Protein AF-A0A5C8HR94-F1 (afdb_monomer)

Structure (mmCIF, N/CA/C/O backbone):
data_AF-A0A5C8HR94-F1
#
_entry.id   AF-A0A5C8HR94-F1
#
loop_
_atom_site.group_PDB
_atom_site.id
_atom_site.type_symbol
_atom_site.label_atom_id
_atom_site.label_alt_id
_atom_site.label_comp_id
_atom_site.label_asym_id
_atom_site.label_entity_id
_atom_site.label_seq_id
_atom_site.pdbx_PDB_ins_code
_atom_site.Cartn_x
_atom_site.Cartn_y
_atom_site.Cartn_z
_atom_site.occupancy
_atom_site.B_iso_or_equiv
_atom_site.auth_seq_id
_atom_site.auth_comp_id
_atom_site.auth_asym_id
_atom_site.auth_atom_id
_atom_site.pdbx_PDB_model_num
ATOM 1 N N . MET A 1 1 ? 20.787 65.947 -13.201 1.00 46.75 1 MET A N 1
ATOM 2 C CA . MET A 1 1 ? 21.768 65.449 -14.187 1.00 46.75 1 MET A CA 1
ATOM 3 C C . MET A 1 1 ? 22.985 65.002 -13.403 1.00 46.75 1 MET A C 1
ATOM 5 O O . MET A 1 1 ? 23.808 65.838 -13.061 1.00 46.75 1 MET A O 1
ATOM 9 N N . SER A 1 2 ? 23.032 63.720 -13.050 1.00 48.53 2 SER A N 1
ATOM 10 C CA . SER A 1 2 ? 24.149 63.109 -12.326 1.00 48.53 2 SER A CA 1
ATOM 11 C C . SER A 1 2 ? 24.581 61.875 -13.110 1.00 48.53 2 SER A C 1
ATOM 13 O O . SER A 1 2 ? 23.728 61.106 -13.550 1.00 48.53 2 SER A O 1
ATOM 15 N N . GLN A 1 3 ? 25.885 61.790 -13.366 1.00 44.69 3 GLN A N 1
ATOM 16 C CA . GLN A 1 3 ? 26.556 60.755 -14.156 1.00 44.69 3 GLN A CA 1
ATOM 17 C C . GLN A 1 3 ? 26.485 59.386 -13.461 1.00 44.69 3 GLN A C 1
ATOM 19 O O . GLN A 1 3 ? 26.553 59.353 -12.231 1.00 44.69 3 GLN A O 1
ATOM 24 N N . PRO A 1 4 ? 26.381 58.277 -14.213 1.00 58.75 4 PRO A N 1
ATOM 25 C CA . PRO A 1 4 ? 26.572 56.945 -13.664 1.00 58.75 4 PRO A CA 1
ATOM 26 C C . PRO A 1 4 ? 28.060 56.578 -13.577 1.00 58.75 4 PRO A C 1
ATOM 28 O O . PRO A 1 4 ? 28.855 56.899 -14.459 1.00 58.75 4 PRO A O 1
ATOM 31 N N . ASP A 1 5 ? 28.371 55.911 -12.472 1.00 54.00 5 ASP A N 1
ATOM 32 C CA . ASP A 1 5 ? 29.654 55.344 -12.066 1.00 54.00 5 ASP A CA 1
ATOM 33 C C . ASP A 1 5 ? 29.906 54.022 -12.821 1.00 54.00 5 ASP A C 1
ATOM 35 O O . ASP A 1 5 ? 29.012 53.175 -12.919 1.00 54.00 5 ASP A O 1
ATOM 39 N N . GLU A 1 6 ? 31.102 53.861 -13.389 1.00 52.59 6 GLU A N 1
ATOM 40 C CA . GLU A 1 6 ? 31.557 52.658 -14.093 1.00 52.59 6 GLU A CA 1
ATOM 41 C C . GLU A 1 6 ? 32.398 51.802 -13.137 1.00 52.59 6 GLU A C 1
ATOM 43 O O . GLU A 1 6 ? 33.438 52.247 -12.652 1.00 52.59 6 GLU A O 1
ATOM 48 N N . GLY A 1 7 ? 32.007 50.545 -12.897 1.00 48.69 7 GLY A N 1
ATOM 49 C CA . GLY A 1 7 ? 32.750 49.682 -11.979 1.00 48.69 7 GLY A CA 1
ATOM 50 C C . GLY A 1 7 ? 32.576 48.178 -12.193 1.00 48.69 7 GLY A C 1
ATOM 51 O O . GLY A 1 7 ? 31.585 47.598 -11.777 1.00 48.69 7 GLY A O 1
ATOM 52 N N . GLN A 1 8 ? 33.637 47.572 -12.737 1.00 47.09 8 GLN A N 1
ATOM 53 C CA . GLN A 1 8 ? 34.149 46.216 -12.467 1.00 47.09 8 GLN A CA 1
ATOM 54 C C . GLN A 1 8 ? 33.389 44.974 -12.978 1.00 47.09 8 GLN A C 1
ATOM 56 O O . GLN A 1 8 ? 32.492 44.429 -12.345 1.00 47.09 8 GLN A O 1
ATOM 61 N N . TYR A 1 9 ? 33.927 44.420 -14.070 1.00 46.31 9 TYR A N 1
ATOM 62 C CA . TYR A 1 9 ? 33.776 43.020 -14.482 1.00 46.31 9 TYR A CA 1
ATOM 63 C C . TYR A 1 9 ? 34.670 42.085 -13.642 1.00 46.31 9 TYR A C 1
ATOM 65 O O . TYR A 1 9 ? 35.879 42.331 -13.563 1.00 46.31 9 TYR A O 1
ATOM 73 N N . PRO A 1 10 ? 34.151 40.971 -13.095 1.00 59.25 10 PRO A N 1
ATOM 74 C CA . PRO A 1 10 ? 34.978 39.924 -12.508 1.00 59.25 10 PRO A CA 1
ATOM 75 C C . PRO A 1 10 ? 35.311 38.788 -13.496 1.00 59.25 10 PRO A C 1
ATOM 77 O O . PRO A 1 10 ? 34.433 38.199 -14.116 1.00 59.25 10 PRO A O 1
ATOM 80 N N . GLY A 1 11 ? 36.603 38.443 -13.545 1.00 48.38 11 GLY A N 1
ATOM 81 C CA . GLY A 1 11 ? 37.079 37.063 -13.368 1.00 48.38 11 GLY A CA 1
ATOM 82 C C . GLY A 1 11 ? 37.049 36.101 -14.561 1.00 48.38 11 GLY A C 1
ATOM 83 O O . GLY A 1 11 ? 36.040 35.479 -14.863 1.00 48.38 11 GLY A O 1
ATOM 84 N N . THR A 1 12 ? 38.221 35.865 -15.153 1.00 61.66 12 THR A N 1
ATOM 85 C CA . THR A 1 12 ? 38.526 34.735 -16.050 1.00 61.66 12 THR A CA 1
ATOM 86 C C . THR A 1 12 ? 38.350 33.359 -15.378 1.00 61.66 12 THR A C 1
ATOM 88 O O . THR A 1 12 ? 38.731 33.221 -14.213 1.00 61.66 12 THR A O 1
ATOM 91 N N . PRO A 1 13 ? 37.894 32.317 -16.104 1.00 66.50 13 PRO A N 1
ATOM 92 C CA . PRO A 1 13 ? 37.767 30.962 -15.568 1.00 66.50 13 PRO A CA 1
ATOM 93 C C . PRO A 1 13 ? 39.129 30.256 -15.367 1.00 66.50 13 PRO A C 1
ATOM 95 O O . PRO A 1 13 ? 40.088 30.535 -16.095 1.00 66.50 13 PRO A O 1
ATOM 98 N N . PRO A 1 14 ? 39.230 29.324 -14.398 1.00 62.00 14 PRO A N 1
ATOM 99 C CA . PRO A 1 14 ? 40.447 28.561 -14.120 1.00 62.00 14 PRO A CA 1
ATOM 100 C C . PRO A 1 14 ? 40.762 27.501 -15.195 1.00 62.00 14 PRO A C 1
ATOM 102 O O . PRO A 1 14 ? 39.874 26.904 -15.800 1.00 62.00 14 PRO A O 1
ATOM 105 N N . ARG A 1 15 ? 42.065 27.268 -15.415 1.00 57.34 15 ARG A N 1
ATOM 106 C CA . ARG A 1 15 ? 42.635 26.247 -16.315 1.00 57.34 15 ARG A CA 1
ATOM 107 C C . ARG A 1 15 ? 42.423 24.813 -15.786 1.00 57.34 15 ARG A C 1
ATOM 109 O O . ARG A 1 15 ? 42.522 24.615 -14.576 1.00 57.34 15 ARG A O 1
ATOM 116 N N . PRO A 1 16 ? 42.252 23.809 -16.669 1.00 64.00 16 PRO A N 1
ATOM 117 C CA . PRO A 1 16 ? 42.226 22.398 -16.284 1.00 64.00 16 PRO A CA 1
ATOM 118 C C . PRO A 1 16 ? 43.622 21.871 -15.872 1.00 64.00 16 PRO A C 1
ATOM 120 O O . PRO A 1 16 ? 44.629 22.320 -16.433 1.00 64.00 16 PRO A O 1
ATOM 123 N N . PRO A 1 17 ? 43.707 20.924 -14.913 1.00 64.38 17 PRO A N 1
ATOM 124 C CA . PRO A 1 17 ? 44.953 20.255 -14.540 1.00 64.38 17 PRO A CA 1
ATOM 125 C C . PRO A 1 17 ? 45.453 19.322 -15.646 1.00 64.38 17 PRO A C 1
ATOM 127 O O . PRO A 1 17 ? 44.673 18.613 -16.275 1.00 64.38 17 PRO A O 1
ATOM 130 N N . GLY A 1 18 ? 46.766 19.364 -15.863 1.00 48.28 18 GLY A N 1
ATOM 131 C CA . GLY A 1 18 ? 47.459 18.712 -16.962 1.00 48.28 18 GLY A CA 1
ATOM 132 C C . GLY A 1 18 ? 47.696 17.211 -16.823 1.00 48.28 18 GLY A C 1
ATOM 133 O O . GLY A 1 18 ? 47.540 16.593 -15.769 1.00 48.28 18 GLY A O 1
ATOM 134 N N . ASP A 1 19 ? 48.123 16.688 -17.965 1.00 50.84 19 ASP A N 1
ATOM 135 C CA . ASP A 1 19 ? 48.364 15.297 -18.309 1.00 50.84 19 ASP A CA 1
ATOM 136 C C . ASP A 1 19 ? 49.472 14.657 -17.461 1.00 50.84 19 ASP A C 1
ATOM 138 O O . ASP A 1 19 ? 50.601 15.151 -17.383 1.00 50.84 19 ASP A O 1
ATOM 142 N N . GLY A 1 20 ? 49.153 13.514 -16.851 1.00 47.38 20 GLY A N 1
ATOM 143 C CA . GLY A 1 20 ? 50.065 12.719 -16.038 1.00 47.38 20 GLY A CA 1
ATOM 144 C C . GLY A 1 20 ? 50.159 11.267 -16.512 1.00 47.38 20 GLY A C 1
ATOM 145 O O . GLY A 1 20 ? 49.277 10.470 -16.233 1.00 47.38 20 GLY A O 1
ATOM 146 N N . GLN A 1 21 ? 51.282 10.965 -17.169 1.00 46.19 21 GLN A N 1
ATOM 147 C CA . GLN A 1 21 ? 52.061 9.714 -17.142 1.00 46.19 21 GLN A CA 1
ATOM 148 C C . GLN A 1 21 ? 51.418 8.381 -17.585 1.00 46.19 21 GLN A C 1
ATOM 150 O O . GLN A 1 21 ? 50.631 7.749 -16.888 1.00 46.19 21 GLN A O 1
ATOM 155 N N . ALA A 1 22 ? 51.924 7.879 -18.717 1.00 53.84 22 ALA A N 1
ATOM 156 C CA . ALA A 1 22 ? 51.773 6.501 -19.173 1.00 53.84 22 ALA A CA 1
ATOM 157 C C . ALA A 1 22 ? 52.623 5.518 -18.328 1.00 53.84 22 ALA A C 1
ATOM 159 O O . ALA A 1 22 ? 53.816 5.773 -18.135 1.00 53.84 22 ALA A O 1
ATOM 160 N N . PRO A 1 23 ? 52.064 4.383 -17.865 1.00 60.91 23 PRO A N 1
ATOM 161 C CA . PRO A 1 23 ? 52.832 3.310 -17.239 1.00 60.91 23 PRO A CA 1
ATOM 162 C C . PRO A 1 23 ? 53.538 2.395 -18.269 1.00 60.91 23 PRO A C 1
ATOM 164 O O . PRO A 1 23 ? 53.131 2.316 -19.431 1.00 60.91 23 PRO A O 1
ATOM 167 N N . PRO A 1 24 ? 54.625 1.715 -17.854 1.00 52.72 24 PRO A N 1
ATOM 168 C CA . PRO A 1 24 ? 55.559 1.023 -18.738 1.00 52.72 24 PRO A CA 1
ATOM 169 C C . PRO A 1 24 ? 55.038 -0.317 -19.278 1.00 52.72 24 PRO A C 1
ATOM 171 O O . PRO A 1 24 ? 54.344 -1.074 -18.604 1.00 52.72 24 PRO A O 1
ATOM 174 N N . TYR A 1 25 ? 55.457 -0.614 -20.508 1.00 48.00 25 TYR A N 1
ATOM 175 C CA . TYR A 1 25 ? 55.297 -1.883 -21.218 1.00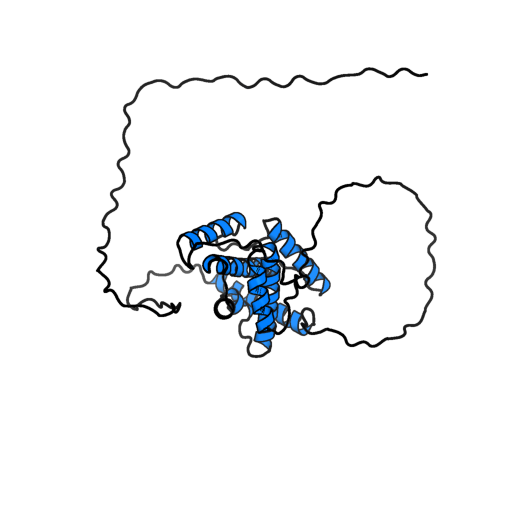 48.00 25 TYR A CA 1
ATOM 176 C C . TYR A 1 25 ? 55.944 -3.062 -20.463 1.00 48.00 25 TYR A C 1
ATOM 178 O O . TYR A 1 25 ? 57.132 -3.000 -20.146 1.00 48.00 25 TYR A O 1
ATOM 186 N N . GLY A 1 26 ? 55.216 -4.178 -20.310 1.00 46.53 26 GLY A N 1
ATOM 187 C CA . GLY A 1 26 ? 55.829 -5.507 -20.170 1.00 46.53 26 GLY A CA 1
ATOM 188 C C . GLY A 1 26 ? 55.156 -6.475 -19.193 1.00 46.53 26 GLY A C 1
ATOM 189 O O . GLY A 1 26 ? 55.417 -6.434 -17.997 1.00 46.53 26 GLY A O 1
ATOM 190 N N . GLY A 1 27 ? 54.387 -7.430 -19.725 1.00 50.19 27 GLY A N 1
ATOM 191 C CA . GLY A 1 27 ? 54.007 -8.662 -19.025 1.00 50.19 27 GLY A CA 1
ATOM 192 C C . GLY A 1 27 ? 52.965 -9.472 -19.811 1.00 50.19 27 GLY A C 1
ATOM 193 O O . GLY A 1 27 ? 51.941 -8.900 -20.180 1.00 50.19 27 GLY A O 1
ATOM 194 N N . PRO A 1 28 ? 53.191 -10.766 -20.120 1.00 57.44 28 PRO A N 1
ATOM 195 C CA . PRO A 1 28 ? 52.172 -11.597 -20.758 1.00 57.44 28 PRO A CA 1
ATOM 196 C C . PRO A 1 28 ? 50.983 -11.817 -19.802 1.00 57.44 28 PRO A C 1
ATOM 198 O O . PRO A 1 28 ? 51.196 -11.994 -18.599 1.00 57.44 28 PRO A O 1
ATOM 201 N N . PRO A 1 29 ? 49.734 -11.815 -20.304 1.00 52.06 29 PRO A N 1
ATOM 202 C CA . PRO A 1 29 ? 48.553 -11.962 -19.466 1.00 52.06 29 PRO A CA 1
ATOM 203 C C . PRO A 1 29 ? 48.494 -13.368 -18.862 1.00 52.06 29 PRO A C 1
ATOM 205 O O . PRO A 1 29 ? 48.427 -14.368 -19.575 1.00 52.06 29 PRO A O 1
ATOM 208 N N . VAL A 1 30 ? 48.488 -13.441 -17.531 1.00 52.69 30 VAL A N 1
ATOM 209 C CA . VAL A 1 30 ? 48.102 -14.648 -16.798 1.00 52.69 30 VAL A CA 1
ATOM 210 C C . VAL A 1 30 ? 46.578 -14.679 -16.794 1.00 52.69 30 VAL A C 1
ATOM 212 O O . VAL A 1 30 ? 45.933 -13.895 -16.103 1.00 52.69 30 VAL A O 1
ATOM 215 N N . THR A 1 31 ? 45.993 -15.536 -17.624 1.00 54.47 31 THR A N 1
ATOM 216 C CA . THR A 1 31 ? 44.545 -15.763 -17.669 1.00 54.47 31 THR A CA 1
ATOM 217 C C . THR A 1 31 ? 44.073 -16.390 -16.354 1.00 54.47 31 THR A C 1
ATOM 219 O O . THR A 1 31 ? 44.579 -17.458 -15.994 1.00 54.47 31 THR A O 1
ATOM 222 N N . PRO A 1 32 ? 43.099 -15.795 -15.643 1.00 54.34 32 PRO A N 1
ATOM 223 C CA . PRO A 1 32 ? 42.445 -16.449 -14.519 1.00 54.34 32 PRO A CA 1
ATOM 224 C C . PRO A 1 32 ? 41.701 -17.695 -15.007 1.00 54.34 32 PRO A C 1
ATOM 226 O O . PRO A 1 32 ? 40.878 -17.634 -15.919 1.00 54.34 32 PRO A O 1
ATOM 229 N N . GLN A 1 33 ? 42.016 -18.834 -14.402 1.00 51.59 33 GLN A N 1
ATOM 230 C CA . GLN A 1 33 ? 41.325 -20.099 -14.609 1.00 51.59 33 GLN A CA 1
ATOM 231 C C . GLN A 1 33 ? 39.896 -19.980 -14.044 1.00 51.59 33 GLN A C 1
ATOM 233 O O . GLN A 1 33 ? 39.753 -19.652 -12.863 1.00 51.59 33 GLN A O 1
ATOM 238 N N . PRO A 1 34 ? 38.835 -20.205 -14.840 1.00 54.88 34 PRO A N 1
ATOM 239 C CA . PRO A 1 34 ? 37.471 -20.134 -14.333 1.00 54.88 34 PRO A CA 1
ATOM 240 C C . PRO A 1 34 ? 37.225 -21.266 -13.320 1.00 54.88 34 PRO A C 1
ATOM 242 O O . PRO A 1 34 ? 37.736 -22.377 -13.507 1.00 54.88 34 PRO A O 1
ATOM 245 N N . PRO A 1 35 ? 36.449 -21.025 -12.250 1.00 51.94 35 PRO A N 1
ATOM 246 C CA . PRO A 1 35 ? 36.065 -22.081 -11.326 1.00 51.94 35 PRO A CA 1
ATOM 247 C C . PRO A 1 35 ? 35.259 -23.156 -12.067 1.00 51.94 35 PRO A C 1
ATOM 249 O O . PRO A 1 35 ? 34.246 -22.869 -12.706 1.00 51.94 35 PRO A O 1
ATOM 252 N N . GLN A 1 36 ? 35.719 -24.408 -11.977 1.00 42.62 36 GLN A N 1
ATOM 253 C CA . GLN A 1 36 ? 34.947 -25.576 -12.391 1.00 42.62 36 GLN A CA 1
ATOM 254 C C . GLN A 1 36 ? 33.734 -25.721 -11.467 1.00 42.62 36 GLN A C 1
ATOM 256 O O . GLN A 1 36 ? 33.836 -26.274 -10.372 1.00 42.62 36 GLN A O 1
ATOM 261 N N . TYR A 1 37 ? 32.579 -25.238 -11.919 1.00 35.03 37 TYR A N 1
ATOM 262 C CA . TYR A 1 37 ? 31.303 -25.609 -11.325 1.00 35.03 37 TYR A CA 1
ATOM 263 C C . TYR A 1 37 ? 30.970 -27.047 -11.720 1.00 35.03 37 TYR A C 1
ATOM 265 O O . TYR A 1 37 ? 30.770 -27.377 -12.889 1.00 35.03 37 TYR A O 1
ATOM 273 N N . GLY A 1 38 ? 30.976 -27.916 -10.713 1.00 43.75 38 GLY A N 1
ATOM 274 C CA . GLY A 1 38 ? 30.566 -29.302 -10.830 1.00 43.75 38 GLY A CA 1
ATOM 275 C C . GLY A 1 38 ? 29.058 -29.439 -11.042 1.00 43.75 38 GLY A C 1
ATOM 276 O O . GLY A 1 38 ? 28.267 -28.809 -10.355 1.00 43.75 38 GLY A O 1
ATOM 277 N N . GLN A 1 39 ? 28.731 -30.327 -11.979 1.00 43.22 39 GLN A N 1
ATOM 278 C CA . GLN A 1 39 ? 27.526 -31.156 -12.095 1.00 43.22 39 GLN A CA 1
ATOM 279 C C . GLN A 1 39 ? 26.152 -30.465 -12.063 1.00 43.22 39 GLN A C 1
ATOM 281 O O . GLN A 1 39 ? 25.570 -30.197 -11.017 1.00 43.22 39 GLN A O 1
ATOM 286 N N . ALA A 1 40 ? 25.576 -30.327 -13.259 1.00 43.16 40 ALA A N 1
ATOM 287 C CA . ALA A 1 40 ? 24.141 -30.176 -13.450 1.00 43.16 40 ALA A CA 1
ATOM 288 C C . ALA A 1 40 ? 23.398 -31.452 -12.990 1.00 43.16 40 ALA A C 1
ATOM 290 O O . ALA A 1 40 ? 23.806 -32.554 -13.373 1.00 43.16 40 ALA A O 1
ATOM 291 N N . PRO A 1 41 ? 22.292 -31.344 -12.232 1.00 47.12 41 PRO A N 1
ATOM 292 C CA . PRO A 1 41 ? 21.373 -32.457 -12.044 1.00 47.12 41 PRO A CA 1
ATOM 293 C C . PRO A 1 41 ? 20.733 -32.832 -13.385 1.00 47.12 41 PRO A C 1
ATOM 295 O O . PRO A 1 41 ? 20.291 -31.967 -14.141 1.00 47.12 41 PRO A O 1
ATOM 298 N N . GLN A 1 42 ? 20.677 -34.131 -13.681 1.00 40.06 42 GLN A N 1
ATOM 299 C CA . GLN A 1 42 ? 19.873 -34.646 -14.784 1.00 40.06 42 GLN A CA 1
ATOM 300 C C . GLN A 1 42 ? 18.395 -34.351 -14.516 1.00 40.06 42 GLN A C 1
ATOM 302 O O . GLN A 1 42 ? 17.806 -34.891 -13.581 1.00 40.06 42 GLN A O 1
ATOM 307 N N . TYR A 1 43 ? 17.793 -33.516 -15.358 1.00 35.09 43 TYR A N 1
ATOM 308 C CA . TYR A 1 43 ? 16.349 -33.341 -15.394 1.00 35.09 43 TYR A CA 1
ATOM 309 C C . TYR A 1 43 ? 15.721 -34.621 -15.947 1.00 35.09 43 TYR A C 1
ATOM 311 O O . TYR A 1 43 ? 15.920 -34.982 -17.109 1.00 35.09 43 TYR A O 1
ATOM 319 N N . ALA A 1 44 ? 14.979 -35.323 -15.095 1.00 45.94 44 ALA A N 1
ATOM 320 C CA . ALA A 1 44 ? 14.060 -36.354 -15.537 1.00 45.94 44 ALA A CA 1
ATOM 321 C C . ALA A 1 44 ? 12.974 -35.706 -16.412 1.00 45.94 44 ALA A C 1
ATOM 323 O O . ALA A 1 44 ? 12.391 -34.687 -16.042 1.00 45.94 44 ALA A O 1
ATOM 324 N N . GLN A 1 45 ? 12.724 -36.301 -17.581 1.00 42.78 45 GLN A N 1
ATOM 325 C CA . GLN A 1 45 ? 11.605 -35.964 -18.458 1.00 42.78 45 GLN A CA 1
ATOM 326 C C . GLN A 1 45 ? 10.284 -36.026 -17.681 1.00 42.78 45 GLN A C 1
ATOM 328 O O . GLN A 1 45 ? 9.913 -37.083 -17.170 1.00 42.78 45 GLN A O 1
ATOM 333 N N . ALA A 1 46 ? 9.559 -34.909 -17.641 1.00 41.97 46 ALA A N 1
ATOM 334 C CA . ALA A 1 46 ? 8.161 -34.894 -17.236 1.00 41.97 46 ALA A CA 1
ATOM 335 C C . ALA A 1 46 ? 7.271 -35.287 -18.438 1.00 41.97 46 ALA A C 1
ATOM 337 O O . ALA A 1 46 ? 7.510 -34.809 -19.552 1.00 41.97 46 ALA A O 1
ATOM 338 N N . PRO A 1 47 ? 6.262 -36.157 -18.252 1.00 44.00 47 PRO A N 1
ATOM 339 C CA . PRO A 1 47 ? 5.308 -36.505 -19.299 1.00 44.00 47 PRO A CA 1
ATOM 340 C C . PRO A 1 47 ? 4.413 -35.307 -19.643 1.00 44.00 47 PRO A C 1
ATOM 342 O O . PRO A 1 47 ? 3.953 -34.585 -18.760 1.00 44.00 47 PRO A O 1
ATOM 345 N N . GLN A 1 48 ? 4.159 -35.113 -20.939 1.00 38.66 48 GLN A N 1
ATOM 346 C CA . GLN A 1 48 ? 3.179 -34.144 -21.418 1.00 38.66 48 GLN A CA 1
ATOM 347 C C . GLN A 1 48 ? 1.774 -34.544 -20.964 1.00 38.66 48 GLN A C 1
ATOM 349 O O . GLN A 1 48 ? 1.329 -35.655 -21.254 1.00 38.66 48 GLN A O 1
ATOM 354 N N . SER A 1 49 ? 1.074 -33.612 -20.318 1.00 42.31 49 SER A N 1
ATOM 355 C CA . SER A 1 49 ? -0.355 -33.722 -20.029 1.00 42.31 49 SER A CA 1
ATOM 356 C C . SER A 1 49 ? -1.105 -32.492 -20.548 1.00 42.31 49 SER A C 1
ATOM 358 O O . SER A 1 49 ? -0.533 -31.400 -20.580 1.00 42.31 49 SER A O 1
ATOM 360 N N . PRO A 1 50 ? -2.363 -32.658 -20.991 1.00 41.34 50 PRO A N 1
ATOM 361 C CA . PRO A 1 50 ? -3.071 -31.697 -21.826 1.00 41.34 50 PRO A CA 1
ATOM 362 C C . PRO A 1 50 ? -3.843 -30.667 -20.987 1.00 41.34 50 PRO A C 1
ATOM 364 O O . PRO A 1 50 ? -4.463 -31.021 -19.994 1.00 41.34 50 PRO A O 1
ATOM 367 N N . TYR A 1 51 ? -3.792 -29.413 -21.444 1.00 31.48 51 TYR A N 1
ATOM 368 C CA . TYR A 1 51 ? -4.673 -28.263 -21.185 1.00 31.48 51 TYR A CA 1
ATOM 369 C C . TYR A 1 51 ? -5.602 -28.258 -19.948 1.00 31.48 51 TYR A C 1
ATOM 371 O O . TYR A 1 51 ? -6.612 -28.956 -19.904 1.00 31.48 51 TYR A O 1
ATOM 379 N N . GLY A 1 52 ? -5.341 -27.275 -19.073 1.00 40.28 52 GLY A N 1
ATOM 380 C CA . GLY A 1 52 ? -6.359 -26.493 -18.363 1.00 40.28 52 GLY A CA 1
ATOM 381 C C . GLY A 1 52 ? -6.614 -26.874 -16.907 1.00 40.28 52 GLY A C 1
ATOM 382 O O . GLY A 1 52 ? -7.541 -27.631 -16.667 1.00 40.28 52 GLY A O 1
ATOM 383 N N . GLN A 1 53 ? -5.872 -26.283 -15.957 1.00 33.62 53 GLN A N 1
ATOM 384 C CA . GLN A 1 53 ? -6.366 -25.884 -14.625 1.00 33.62 53 GLN A CA 1
ATOM 385 C C . GLN A 1 53 ? -5.478 -24.779 -14.017 1.00 33.62 53 GLN A C 1
ATOM 387 O O . GLN A 1 53 ? -4.262 -24.771 -14.193 1.00 33.62 53 GLN A O 1
ATOM 392 N N . ASN A 1 54 ? -6.147 -23.854 -13.331 1.00 35.78 54 ASN A N 1
ATOM 393 C CA . ASN A 1 54 ? -5.661 -22.689 -12.587 1.00 35.78 54 ASN A CA 1
ATOM 394 C C . ASN A 1 54 ? -4.660 -23.096 -11.470 1.00 35.78 54 ASN A C 1
ATOM 396 O O . ASN A 1 54 ? -4.955 -24.065 -10.763 1.00 35.78 54 ASN A O 1
ATOM 400 N N . PRO A 1 55 ? -3.493 -22.442 -11.277 1.00 43.22 55 PRO A N 1
ATOM 401 C CA . PRO A 1 55 ? -2.560 -22.853 -10.231 1.00 43.22 55 PRO A CA 1
ATOM 402 C C . PRO A 1 55 ? -3.030 -22.414 -8.838 1.00 43.22 55 PRO A C 1
ATOM 404 O O . PRO A 1 55 ? -3.055 -21.238 -8.493 1.00 43.22 55 PRO A O 1
ATOM 407 N N . GLN A 1 56 ? -3.343 -23.410 -8.011 1.00 33.62 56 GLN A N 1
ATOM 408 C CA . GLN A 1 56 ? -3.538 -23.264 -6.575 1.00 33.62 56 GLN A CA 1
ATOM 409 C C . GLN A 1 56 ? -2.173 -23.022 -5.899 1.00 33.62 56 GLN A C 1
ATOM 411 O O . GLN A 1 56 ? -1.311 -23.906 -5.891 1.00 33.62 56 GLN A O 1
ATOM 416 N N . TYR A 1 57 ? -1.956 -21.831 -5.338 1.00 31.41 57 TYR A N 1
ATOM 417 C CA . TYR A 1 57 ? -0.790 -21.536 -4.502 1.00 31.41 57 TYR A CA 1
ATOM 418 C C . TYR A 1 57 ? -0.909 -22.293 -3.169 1.00 31.41 57 TYR A C 1
ATOM 420 O O . TYR A 1 57 ? -1.815 -22.046 -2.379 1.00 31.41 57 TYR A O 1
ATOM 428 N N . GLY A 1 58 ? -0.008 -23.248 -2.925 1.00 36.44 58 GLY A N 1
ATOM 429 C CA . GLY A 1 58 ? -0.004 -24.030 -1.686 1.00 36.44 58 GLY A CA 1
ATOM 430 C C . GLY A 1 58 ? 0.884 -25.270 -1.737 1.00 36.44 58 GLY A C 1
ATOM 431 O O . GLY A 1 58 ? 0.391 -26.389 -1.623 1.00 36.44 58 GLY A O 1
ATOM 432 N N . TYR A 1 59 ? 2.200 -25.103 -1.898 1.00 33.72 59 TYR A N 1
ATOM 433 C CA . TYR A 1 59 ? 3.145 -26.209 -1.705 1.00 33.72 59 TYR A CA 1
ATOM 434 C C . TYR A 1 59 ? 3.636 -26.253 -0.253 1.00 33.72 59 TYR A C 1
ATOM 436 O O . TYR A 1 59 ? 4.482 -25.463 0.162 1.00 33.72 59 TYR A O 1
ATOM 444 N N . ALA A 1 60 ? 3.134 -27.226 0.509 1.00 38.72 60 ALA A N 1
ATOM 445 C CA . ALA A 1 60 ? 3.779 -27.697 1.730 1.00 38.72 60 ALA A CA 1
ATOM 446 C C . ALA A 1 60 ? 4.967 -28.618 1.364 1.00 38.72 60 ALA A C 1
ATOM 448 O O . ALA A 1 60 ? 4.819 -29.479 0.491 1.00 38.72 60 ALA A O 1
ATOM 449 N N . PRO A 1 61 ? 6.147 -28.481 1.998 1.00 42.47 61 PRO A N 1
ATOM 450 C CA . PRO A 1 61 ? 7.302 -29.314 1.677 1.00 42.47 61 PRO A CA 1
ATOM 451 C C . PRO A 1 61 ? 7.152 -30.759 2.202 1.00 42.47 61 PRO A C 1
ATOM 453 O O . PRO A 1 61 ? 6.530 -30.987 3.243 1.00 42.47 61 PRO A O 1
ATOM 456 N N . PRO A 1 62 ? 7.757 -31.750 1.518 1.00 39.28 62 PRO A N 1
ATOM 457 C CA . PRO A 1 62 ? 7.665 -33.156 1.887 1.00 39.28 62 PRO A CA 1
ATOM 458 C C . PRO A 1 62 ? 8.436 -33.465 3.179 1.00 39.28 62 PRO A C 1
ATOM 460 O O . PRO A 1 62 ? 9.591 -33.084 3.370 1.00 39.28 62 PRO A O 1
ATOM 463 N N . SER A 1 63 ? 7.777 -34.202 4.071 1.00 46.44 63 SER A N 1
ATOM 464 C CA . SER A 1 63 ? 8.295 -34.677 5.353 1.00 46.44 63 SER A CA 1
ATOM 465 C C . SER A 1 63 ? 9.477 -35.641 5.177 1.00 46.44 63 SER A C 1
ATOM 467 O O . SER A 1 63 ? 9.299 -36.715 4.603 1.00 46.44 63 SER A O 1
ATOM 469 N N . GLY A 1 64 ? 10.657 -35.315 5.727 1.00 50.88 64 GLY A N 1
ATOM 470 C CA . GLY A 1 64 ? 11.719 -36.321 5.895 1.00 50.88 64 GLY A CA 1
ATOM 471 C C . GLY A 1 64 ? 13.174 -35.864 6.058 1.00 50.88 64 GLY A C 1
ATOM 472 O O . GLY A 1 64 ? 14.014 -36.710 6.355 1.00 50.88 64 GLY A O 1
ATOM 473 N N . ALA A 1 65 ? 13.524 -34.584 5.899 1.00 45.31 65 ALA A N 1
ATOM 474 C CA . ALA A 1 65 ? 14.922 -34.152 6.039 1.00 45.31 65 ALA A CA 1
ATOM 475 C C . ALA A 1 65 ? 15.296 -33.795 7.501 1.00 45.31 65 ALA A C 1
ATOM 477 O O . ALA A 1 65 ? 14.521 -33.115 8.180 1.00 45.31 65 ALA A O 1
ATOM 478 N N . PRO A 1 66 ? 16.476 -34.207 8.014 1.00 41.38 66 PRO A N 1
ATOM 479 C CA . PRO A 1 66 ? 16.941 -33.819 9.345 1.00 41.38 66 PRO A CA 1
ATOM 480 C C . PRO A 1 66 ? 17.232 -32.311 9.401 1.00 41.38 66 PRO A C 1
ATOM 482 O O . PRO A 1 66 ? 18.068 -31.797 8.660 1.00 41.38 66 PRO A O 1
ATOM 485 N N . MET A 1 67 ? 16.537 -31.601 10.294 1.00 42.66 67 MET A N 1
ATOM 486 C CA . MET A 1 67 ? 16.645 -30.146 10.430 1.00 42.66 67 MET A CA 1
ATOM 487 C C . MET A 1 67 ? 17.997 -29.711 11.031 1.00 42.66 67 MET A C 1
ATOM 489 O O . MET A 1 67 ? 18.418 -30.263 12.056 1.00 42.66 67 MET A O 1
ATOM 493 N N . PRO A 1 68 ? 18.660 -28.680 10.477 1.00 52.75 68 PRO A N 1
ATOM 494 C CA . PRO A 1 68 ? 19.800 -28.038 11.123 1.00 52.75 68 PRO A CA 1
ATOM 495 C C . PRO A 1 68 ? 19.356 -27.303 12.400 1.00 52.75 68 PRO A C 1
ATOM 497 O O . PRO A 1 68 ? 18.300 -26.672 12.455 1.00 52.75 68 PRO A O 1
ATOM 500 N N . LYS A 1 69 ? 20.165 -27.399 13.463 1.00 52.81 69 LYS A N 1
ATOM 501 C CA . LYS A 1 69 ? 19.874 -26.788 14.770 1.00 52.81 69 LYS A CA 1
ATOM 502 C C . LYS A 1 69 ? 19.833 -25.257 14.651 1.00 52.81 69 LYS A C 1
ATOM 504 O O . LYS A 1 69 ? 20.836 -24.635 14.319 1.00 52.81 69 LYS A O 1
ATOM 509 N N . LYS A 1 70 ? 18.677 -24.668 14.969 1.00 48.72 70 LYS A N 1
ATOM 510 C CA . LYS A 1 70 ? 18.416 -23.218 14.954 1.00 48.72 70 LYS A CA 1
ATOM 511 C C . LYS A 1 70 ? 19.258 -22.491 16.028 1.00 48.72 70 LYS A C 1
ATOM 513 O O . LYS A 1 70 ? 19.245 -22.936 17.182 1.00 48.72 70 LYS A O 1
ATOM 518 N N . PRO A 1 71 ? 19.957 -21.382 15.716 1.00 46.94 71 PRO A N 1
ATOM 519 C CA . PRO A 1 71 ? 20.573 -20.539 16.738 1.00 46.94 71 PRO A CA 1
ATOM 520 C C . PRO A 1 71 ? 19.490 -19.775 17.518 1.00 46.94 71 PRO A C 1
ATOM 522 O O . PRO A 1 71 ? 18.528 -19.259 16.949 1.00 46.94 71 PRO A O 1
ATOM 525 N N . LYS A 1 72 ? 19.626 -19.728 18.847 1.00 48.75 72 LYS A N 1
ATOM 526 C CA . LYS A 1 72 ? 18.631 -19.192 19.797 1.00 48.75 72 LYS A CA 1
ATOM 527 C C . LYS A 1 72 ? 18.651 -17.658 19.902 1.00 48.75 72 LYS A C 1
ATOM 529 O O . LYS A 1 72 ? 18.612 -17.120 21.003 1.00 48.75 72 LYS A O 1
ATOM 534 N N . THR A 1 73 ? 18.698 -16.960 18.773 1.00 46.31 73 THR A N 1
ATOM 535 C CA . THR A 1 73 ? 18.784 -15.486 18.734 1.00 46.31 73 THR A CA 1
ATOM 536 C C . THR A 1 73 ? 17.458 -14.820 18.332 1.00 46.31 73 THR A C 1
ATOM 538 O O . THR A 1 73 ? 17.400 -13.611 18.177 1.00 46.31 73 THR A O 1
ATOM 541 N N . GLY A 1 74 ? 16.369 -15.588 18.182 1.00 38.16 74 GLY A N 1
ATOM 542 C CA . GLY A 1 74 ? 15.082 -15.087 17.668 1.00 38.16 74 GLY A CA 1
ATOM 543 C C . GLY A 1 74 ? 13.964 -14.847 18.692 1.00 38.16 74 GLY A C 1
ATOM 544 O O . GLY A 1 74 ? 12.875 -14.472 18.287 1.00 38.16 74 GLY A O 1
ATOM 545 N N . LEU A 1 75 ? 14.170 -15.073 19.996 1.00 42.12 75 LEU A N 1
ATOM 546 C CA . LEU A 1 75 ? 13.061 -15.020 20.970 1.00 42.12 75 LEU A CA 1
ATOM 547 C C . LEU A 1 75 ? 12.650 -13.582 21.350 1.00 42.12 75 LEU A C 1
ATOM 549 O O . LEU A 1 75 ? 11.484 -13.339 21.644 1.00 42.12 75 LEU A O 1
ATOM 553 N N . ILE A 1 76 ? 13.583 -12.626 21.322 1.00 42.12 76 ILE A N 1
ATOM 554 C CA . ILE A 1 76 ? 13.315 -11.246 21.766 1.00 42.12 76 ILE A CA 1
ATOM 555 C C . ILE A 1 76 ? 12.472 -10.476 20.730 1.00 42.12 76 ILE A C 1
ATOM 557 O O . ILE A 1 76 ? 11.626 -9.676 21.115 1.00 42.12 76 ILE A O 1
ATOM 561 N N . ILE A 1 77 ? 12.617 -10.783 19.435 1.00 48.50 77 ILE A N 1
ATOM 562 C CA . ILE A 1 77 ? 11.888 -10.105 18.346 1.00 48.50 77 ILE A CA 1
ATOM 563 C C . ILE A 1 77 ? 10.393 -10.480 18.352 1.00 48.50 77 ILE A C 1
ATOM 565 O O . ILE A 1 77 ? 9.537 -9.617 18.178 1.00 48.50 77 ILE A O 1
ATOM 569 N N . THR A 1 78 ? 10.053 -11.734 18.668 1.00 36.84 78 THR A N 1
ATOM 570 C CA . THR A 1 78 ? 8.653 -12.201 18.740 1.00 36.84 78 THR A CA 1
ATOM 571 C C . THR A 1 78 ? 7.826 -11.534 19.843 1.00 36.84 78 THR A C 1
ATOM 573 O O . THR A 1 78 ? 6.624 -11.364 19.683 1.00 36.84 78 THR A O 1
ATOM 576 N N . ILE A 1 79 ? 8.438 -11.152 20.969 1.00 43.53 79 ILE A N 1
ATOM 577 C CA . ILE A 1 79 ? 7.698 -10.561 22.097 1.00 43.53 79 ILE A CA 1
ATOM 578 C C . ILE A 1 79 ? 7.356 -9.091 21.816 1.00 43.53 79 ILE A C 1
ATOM 580 O O . ILE A 1 79 ? 6.281 -8.635 22.199 1.00 43.53 79 ILE A O 1
ATOM 584 N N . VAL A 1 80 ? 8.214 -8.358 21.099 1.00 46.59 80 VAL A N 1
ATOM 585 C CA . VAL A 1 80 ? 7.930 -6.962 20.727 1.00 46.59 80 VAL A CA 1
ATOM 586 C C . VAL A 1 80 ? 6.816 -6.893 19.676 1.00 46.59 80 VAL A C 1
ATOM 588 O O . VAL A 1 80 ? 5.899 -6.100 19.844 1.00 46.59 80 VAL A O 1
ATOM 591 N N . LEU A 1 81 ? 6.809 -7.778 18.673 1.00 43.06 81 LEU A N 1
ATOM 592 C CA . LEU A 1 81 ? 5.761 -7.805 17.639 1.00 43.06 81 LEU A CA 1
ATOM 593 C C . LEU A 1 81 ? 4.366 -8.139 18.198 1.00 43.06 81 LEU A C 1
ATOM 595 O O . LEU A 1 81 ? 3.410 -7.438 17.888 1.00 43.06 81 LEU A O 1
ATOM 599 N N . VAL A 1 82 ? 4.245 -9.125 19.097 1.00 41.72 82 VAL A N 1
ATOM 600 C CA . VAL A 1 82 ? 2.943 -9.490 19.702 1.00 41.72 82 VAL A CA 1
ATOM 601 C C . VAL A 1 82 ? 2.413 -8.393 20.637 1.00 41.72 82 VAL A C 1
ATOM 603 O O . VAL A 1 82 ? 1.209 -8.157 20.702 1.00 41.72 82 VAL A O 1
ATOM 606 N N . SER A 1 83 ? 3.303 -7.682 21.336 1.00 42.50 83 SER A N 1
ATOM 607 C CA . SER A 1 83 ? 2.921 -6.554 22.202 1.00 42.50 83 SER A CA 1
ATOM 608 C C . SER A 1 83 ? 2.453 -5.337 21.395 1.00 42.50 83 SER A C 1
ATOM 610 O O . SER A 1 83 ? 1.551 -4.618 21.818 1.00 42.50 83 SER A O 1
ATOM 612 N N . VAL A 1 84 ? 3.075 -5.102 20.237 1.00 49.31 84 VAL A N 1
ATOM 613 C CA . VAL A 1 84 ? 2.794 -3.955 19.365 1.00 49.31 84 VAL A CA 1
ATOM 614 C C . VAL A 1 84 ? 1.548 -4.195 18.515 1.00 49.31 84 VAL A C 1
ATOM 616 O O . VAL A 1 84 ? 0.743 -3.278 18.389 1.00 49.31 84 VAL A O 1
ATOM 619 N N . ALA A 1 85 ? 1.317 -5.419 18.031 1.00 48.75 85 ALA A N 1
ATOM 620 C CA . ALA A 1 85 ? 0.088 -5.776 17.319 1.00 48.75 85 ALA A CA 1
ATOM 621 C C . ALA A 1 85 ? -1.162 -5.564 18.190 1.00 48.75 85 ALA A C 1
ATOM 623 O O . ALA A 1 85 ? -2.146 -5.002 17.726 1.00 48.75 85 ALA A O 1
ATOM 624 N N . ALA A 1 86 ? -1.103 -5.901 19.485 1.00 49.19 86 ALA A N 1
ATOM 625 C CA . ALA A 1 86 ? -2.213 -5.649 20.406 1.00 49.19 86 ALA A CA 1
ATOM 626 C C . ALA A 1 86 ? -2.487 -4.147 20.626 1.00 49.19 86 ALA A C 1
ATOM 628 O O . ALA A 1 86 ? -3.640 -3.750 20.772 1.00 49.19 86 ALA A O 1
ATOM 629 N N . LEU A 1 87 ? -1.451 -3.299 20.632 1.00 49.34 87 LEU A N 1
ATOM 630 C CA . LEU A 1 87 ? -1.610 -1.846 20.776 1.00 49.34 87 LEU A CA 1
ATOM 631 C C . LEU A 1 87 ? -2.066 -1.175 19.474 1.00 49.34 87 LEU A C 1
ATOM 633 O O . LEU A 1 87 ? -2.864 -0.245 19.532 1.00 49.34 87 LEU A O 1
ATOM 637 N N . ALA A 1 88 ? -1.608 -1.656 18.317 1.00 51.72 88 ALA A N 1
ATOM 638 C CA . ALA A 1 88 ? -2.065 -1.190 17.012 1.00 51.72 88 ALA A CA 1
ATOM 639 C C . ALA A 1 88 ? -3.523 -1.600 16.753 1.00 51.72 88 ALA A C 1
ATOM 641 O O . ALA A 1 88 ? -4.324 -0.751 16.380 1.00 51.72 88 ALA A O 1
ATOM 642 N N . ALA A 1 89 ? -3.902 -2.845 17.061 1.00 53.81 89 ALA A N 1
ATOM 643 C CA . ALA A 1 89 ? -5.289 -3.302 16.981 1.00 53.81 89 ALA A CA 1
ATOM 644 C C . ALA A 1 89 ? -6.204 -2.519 17.936 1.00 53.81 89 ALA A C 1
ATOM 646 O O . ALA A 1 89 ? -7.304 -2.145 17.552 1.00 53.81 89 ALA A O 1
ATOM 647 N N . LEU A 1 90 ? -5.741 -2.184 19.150 1.00 53.84 90 LEU A N 1
ATOM 648 C CA . LEU A 1 90 ? -6.491 -1.312 20.062 1.00 53.84 90 LEU A CA 1
ATOM 649 C C . LEU A 1 90 ? -6.590 0.132 19.562 1.00 53.84 90 LEU A C 1
ATOM 651 O O . LEU A 1 90 ? -7.609 0.767 19.801 1.00 53.84 90 LEU A O 1
ATOM 655 N N . ALA A 1 91 ? -5.570 0.660 18.883 1.00 57.25 91 ALA A N 1
ATOM 656 C CA . ALA A 1 91 ? -5.619 1.997 18.297 1.00 57.25 91 ALA A CA 1
ATOM 657 C C . ALA A 1 91 ? -6.572 2.053 17.094 1.00 57.25 91 ALA A C 1
ATOM 659 O O . ALA A 1 91 ? -7.373 2.976 17.020 1.00 57.25 91 ALA A O 1
ATOM 660 N N . VAL A 1 92 ? -6.548 1.04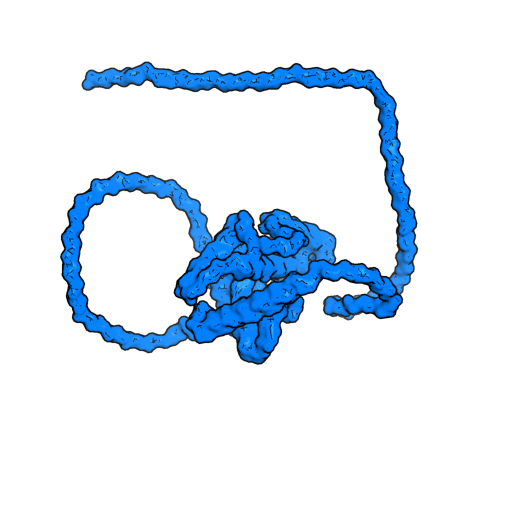7 16.213 1.00 57.94 92 VAL A N 1
ATOM 661 C CA . VAL A 1 92 ? -7.483 0.922 15.082 1.00 57.94 92 VAL A CA 1
ATOM 662 C C . VAL A 1 92 ? -8.908 0.689 15.590 1.00 57.94 92 VAL A C 1
ATOM 664 O O . VAL A 1 92 ? -9.817 1.403 15.188 1.00 57.94 92 VAL A O 1
ATOM 667 N N . ALA A 1 93 ? -9.112 -0.209 16.558 1.00 53.78 93 ALA A N 1
ATOM 668 C CA . ALA A 1 93 ? -10.420 -0.416 17.181 1.00 53.78 93 ALA A CA 1
ATOM 669 C C . ALA A 1 93 ? -10.918 0.840 17.914 1.00 53.78 93 ALA A C 1
ATOM 671 O O . ALA A 1 93 ? -12.099 1.164 17.838 1.00 53.78 93 ALA A O 1
ATOM 672 N N . ALA A 1 94 ? -10.037 1.585 18.592 1.00 54.81 94 ALA A N 1
ATOM 673 C CA . ALA A 1 94 ? -10.391 2.862 19.208 1.00 54.81 94 ALA A CA 1
ATOM 674 C C . ALA A 1 94 ? -10.715 3.934 18.160 1.00 54.81 94 ALA A C 1
ATOM 676 O O . ALA A 1 94 ? -11.642 4.699 18.374 1.00 54.81 94 ALA A O 1
ATOM 677 N N . MET A 1 95 ? -10.010 3.984 17.029 1.00 62.94 95 MET A N 1
ATOM 678 C CA . MET A 1 95 ? -10.311 4.900 15.925 1.00 62.94 95 MET A CA 1
ATOM 679 C C . MET A 1 95 ? -11.658 4.587 15.260 1.00 62.94 95 MET A C 1
ATOM 681 O O . MET A 1 95 ? -12.438 5.506 15.017 1.00 62.94 95 MET A O 1
ATOM 685 N N . VAL A 1 96 ? -11.965 3.305 15.039 1.00 59.50 96 VAL A N 1
ATOM 686 C CA . VAL A 1 96 ? -13.273 2.847 14.542 1.00 59.50 96 VAL A CA 1
ATOM 687 C C . VAL A 1 96 ? -14.376 3.165 15.564 1.00 59.50 96 VAL A C 1
ATOM 689 O O . VAL A 1 96 ? -15.417 3.703 15.203 1.00 59.50 96 VAL A O 1
ATOM 692 N N . LEU A 1 97 ? -14.142 2.930 16.862 1.00 49.50 97 LEU A N 1
ATOM 693 C CA . LEU A 1 97 ? -15.111 3.228 17.930 1.00 49.50 97 LEU A CA 1
ATOM 694 C C . LEU A 1 97 ? -15.292 4.727 18.223 1.00 49.50 97 LEU A C 1
ATOM 696 O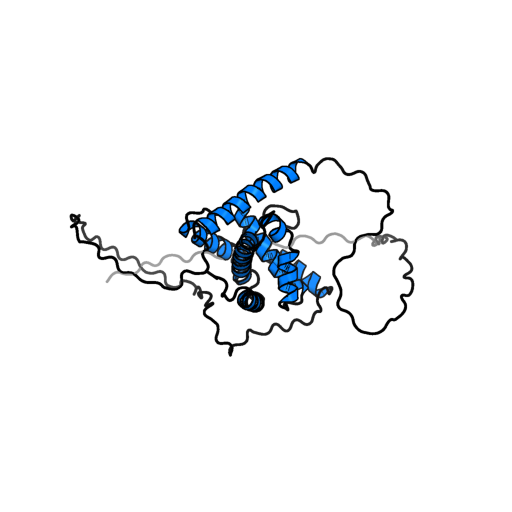 O . LEU A 1 97 ? -16.343 5.118 18.727 1.00 49.50 97 LEU A O 1
ATOM 700 N N . LEU A 1 98 ? -14.288 5.564 17.954 1.00 55.59 98 LEU A N 1
ATOM 701 C CA . LEU A 1 98 ? -14.342 7.018 18.151 1.00 55.59 98 LEU A CA 1
ATOM 702 C C . LEU A 1 98 ? -14.898 7.768 16.929 1.00 55.59 98 LEU A C 1
ATOM 704 O O . LEU A 1 98 ? -14.970 8.993 16.970 1.00 55.59 98 LEU A O 1
ATOM 708 N N . GLY A 1 99 ? -15.304 7.059 15.869 1.00 44.84 99 GLY A N 1
ATOM 709 C CA . GLY A 1 99 ? -15.873 7.664 14.661 1.00 44.84 99 GLY A CA 1
ATOM 710 C C . GLY A 1 99 ? -14.854 8.396 13.785 1.00 44.84 99 GLY A C 1
ATOM 711 O O . GLY A 1 99 ? -15.246 9.145 12.901 1.00 44.84 99 GLY A O 1
ATOM 712 N N . ALA A 1 100 ? -13.553 8.177 14.004 1.00 53.62 100 ALA A N 1
ATOM 713 C CA . ALA A 1 100 ? -12.493 8.761 13.179 1.00 53.62 100 ALA A CA 1
ATOM 714 C C . ALA A 1 100 ? -12.448 8.167 11.755 1.00 53.62 100 ALA A C 1
ATOM 716 O O . ALA A 1 100 ? -11.858 8.765 10.863 1.00 53.62 100 ALA A O 1
ATOM 717 N N . PHE A 1 101 ? -13.078 7.003 11.551 1.00 51.12 101 PHE A N 1
ATOM 718 C CA . PHE A 1 101 ? -13.219 6.320 10.260 1.00 51.12 101 PHE A CA 1
ATOM 719 C C . PHE A 1 101 ? -14.633 5.740 10.110 1.00 51.12 101 PHE A C 1
ATOM 721 O O . PHE A 1 101 ? -14.791 4.558 9.824 1.00 51.12 101 PHE A O 1
ATOM 728 N N . SER A 1 102 ? -15.678 6.530 10.378 1.00 46.47 102 SER A N 1
ATOM 729 C CA . SER A 1 102 ? -17.053 6.115 10.064 1.00 46.47 102 SER A CA 1
ATOM 730 C C . SER A 1 102 ? -17.305 6.241 8.554 1.00 46.47 102 SER A C 1
ATOM 732 O O . SER A 1 102 ? -17.291 7.363 8.049 1.00 46.47 102 SER A O 1
ATOM 734 N N . PRO A 1 103 ? -17.600 5.149 7.823 1.00 45.75 103 PRO A N 1
ATOM 735 C CA . PRO A 1 103 ? -17.847 5.201 6.379 1.00 45.75 103 PRO A CA 1
ATOM 736 C C . PRO A 1 103 ? -19.257 5.702 5.989 1.00 45.75 103 PRO A C 1
ATOM 738 O O . PRO A 1 103 ? -19.652 5.543 4.843 1.00 45.75 103 PRO A O 1
ATOM 741 N N . ASN A 1 104 ? -20.044 6.296 6.903 1.00 46.19 104 ASN A N 1
ATOM 742 C CA . ASN A 1 104 ? -21.485 6.527 6.681 1.00 46.19 104 ASN A CA 1
ATOM 743 C C . ASN A 1 104 ? -22.057 7.898 7.091 1.00 46.19 104 ASN A C 1
ATOM 745 O O . ASN A 1 104 ? -23.275 8.028 7.189 1.00 46.19 104 ASN A O 1
ATOM 749 N N . ASP A 1 105 ? -21.252 8.946 7.269 1.00 43.84 105 ASP A N 1
ATOM 750 C CA . ASP A 1 105 ? -21.810 10.286 7.522 1.00 43.84 105 ASP A CA 1
ATOM 751 C C . ASP A 1 105 ? -22.076 11.050 6.210 1.00 43.84 105 ASP A C 1
ATOM 753 O O . ASP A 1 105 ? -21.492 12.096 5.931 1.00 43.84 105 ASP A O 1
ATOM 757 N N . ALA A 1 106 ? -22.990 10.509 5.398 1.00 46.41 106 ALA A N 1
ATOM 758 C CA . ALA A 1 106 ? -23.675 11.252 4.345 1.00 46.41 106 ALA A CA 1
ATOM 759 C C . ALA A 1 106 ? -25.054 11.700 4.862 1.00 46.41 106 ALA A C 1
ATOM 761 O O . ALA A 1 106 ? -25.990 10.912 4.947 1.00 46.41 106 ALA A O 1
ATOM 762 N N . ASP A 1 107 ? -25.133 12.989 5.201 1.00 54.28 107 ASP A N 1
ATOM 763 C CA . ASP A 1 107 ? -26.335 13.816 5.354 1.00 54.28 107 ASP A CA 1
ATOM 764 C C . ASP A 1 107 ? -27.485 13.310 6.252 1.00 54.28 107 ASP A C 1
ATOM 766 O O . ASP A 1 107 ? -28.449 12.702 5.792 1.00 54.28 107 ASP A O 1
ATOM 770 N N . GLU A 1 108 ? -27.532 13.815 7.493 1.00 41.22 108 GLU A N 1
ATOM 771 C CA . GLU A 1 108 ? -28.817 14.220 8.078 1.00 41.22 108 GLU A CA 1
ATOM 772 C C . GLU A 1 108 ? -28.684 15.506 8.915 1.00 41.22 108 GLU A C 1
ATOM 774 O O . GLU A 1 108 ? -27.987 15.594 9.925 1.00 41.22 108 GLU A O 1
ATOM 779 N N . ALA A 1 109 ? -29.352 16.553 8.433 1.00 51.66 109 ALA A N 1
ATOM 780 C CA . ALA A 1 109 ? -29.340 17.907 8.963 1.00 51.66 109 ALA A CA 1
ATOM 781 C C . ALA A 1 109 ? -30.141 18.061 10.267 1.00 51.66 109 ALA A C 1
ATOM 783 O O . ALA A 1 109 ? -31.258 17.562 10.375 1.00 51.66 109 ALA A O 1
ATOM 784 N N . ALA A 1 110 ? -29.679 18.920 11.182 1.00 39.72 110 ALA A N 1
ATOM 785 C CA . ALA A 1 110 ? -30.579 19.661 12.070 1.00 39.72 110 ALA A CA 1
ATOM 786 C C . ALA A 1 110 ? -29.929 20.954 12.575 1.00 39.72 110 ALA A C 1
ATOM 788 O O . ALA A 1 110 ? -28.954 20.946 13.323 1.00 39.72 110 ALA A O 1
ATOM 789 N N . GLY A 1 111 ? -30.506 22.083 12.157 1.00 46.25 111 GLY A N 1
ATOM 790 C CA . GLY A 1 111 ? -30.134 23.412 12.616 1.00 46.25 111 GLY A CA 1
ATOM 791 C C . GLY A 1 111 ? -30.293 23.580 14.127 1.00 46.25 111 GLY A C 1
ATOM 792 O O . GLY A 1 111 ? -31.324 23.241 14.707 1.00 46.25 111 GLY A O 1
ATOM 793 N N . GLY A 1 112 ? -29.270 24.167 14.739 1.00 35.97 112 GLY A N 1
ATOM 794 C CA . GLY A 1 112 ? -29.280 24.645 16.113 1.00 35.97 112 GLY A CA 1
ATOM 795 C C . GLY A 1 112 ? -28.931 26.125 16.144 1.00 35.97 112 GLY A C 1
ATOM 796 O O . GLY A 1 112 ? -27.768 26.499 16.033 1.00 35.97 112 GLY A O 1
ATOM 797 N N . ASP A 1 113 ? -29.971 26.941 16.280 1.00 46.12 113 ASP A N 1
ATOM 798 C CA . ASP A 1 113 ? -29.949 28.337 16.709 1.00 46.12 113 ASP A CA 1
ATOM 799 C C . ASP A 1 113 ? -28.925 28.551 17.842 1.00 46.12 113 ASP A C 1
ATOM 801 O O . ASP A 1 113 ? -28.948 27.849 18.857 1.00 46.12 113 ASP A O 1
ATOM 805 N N . SER A 1 114 ? -27.996 29.494 17.672 1.00 50.50 114 SER A N 1
ATOM 806 C CA . SER A 1 114 ? -27.100 29.905 18.751 1.00 50.50 114 SER A CA 1
ATOM 807 C C . SER A 1 114 ? -26.928 31.412 18.803 1.00 50.50 114 SER A C 1
ATOM 809 O O . SER A 1 114 ? -26.525 32.100 17.868 1.00 50.50 114 SER A O 1
ATOM 811 N N . THR A 1 115 ? -27.309 31.879 19.980 1.00 37.47 115 THR A N 1
ATOM 812 C CA . THR A 1 115 ? -27.524 33.235 20.436 1.00 37.47 115 THR A CA 1
ATOM 813 C C . THR A 1 115 ? -26.229 34.044 20.522 1.00 37.47 115 THR A C 1
ATOM 815 O O . THR A 1 115 ? -25.216 33.607 21.060 1.00 37.47 115 THR A O 1
ATOM 818 N N . SER A 1 116 ? -26.325 35.281 20.041 1.00 45.38 116 SER A N 1
ATOM 819 C CA . SER A 1 116 ? -25.352 36.370 20.145 1.00 45.38 116 SER A CA 1
ATOM 820 C C . SER A 1 116 ? -24.958 36.713 21.593 1.00 45.38 116 SER A C 1
ATOM 822 O O . SER A 1 116 ? -25.822 37.038 22.409 1.00 45.38 116 SER A O 1
ATOM 824 N N . VAL A 1 117 ? -23.649 36.805 21.865 1.00 57.31 117 VAL A N 1
ATOM 825 C CA . VAL A 1 117 ? -23.059 37.541 23.004 1.00 57.31 117 VAL A CA 1
ATOM 826 C C . VAL A 1 117 ? -21.889 38.399 22.481 1.00 57.31 117 VAL A C 1
ATOM 828 O O . VAL A 1 117 ? -21.100 37.900 21.680 1.00 57.31 117 VAL A O 1
ATOM 831 N N . PRO A 1 118 ? -21.761 39.684 22.876 1.00 57.31 118 PRO A N 1
ATOM 832 C CA . PRO A 1 118 ? -20.799 40.604 22.270 1.00 57.31 118 PRO A CA 1
ATOM 833 C C . PRO A 1 118 ? -19.391 40.480 22.877 1.00 57.31 118 PRO A C 1
ATOM 835 O O . PRO A 1 118 ? -19.220 40.460 24.096 1.00 57.31 118 PRO A O 1
ATOM 838 N N . GLN A 1 119 ? -18.380 40.468 22.006 1.00 53.91 119 GLN A N 1
ATOM 839 C CA . GLN A 1 119 ? -16.954 40.469 22.344 1.00 53.91 119 GLN A CA 1
ATOM 840 C C . GLN A 1 119 ? -16.382 41.904 22.298 1.00 53.91 119 GLN A C 1
ATOM 842 O O . GLN A 1 119 ? -16.699 42.645 21.365 1.00 53.91 119 GLN A O 1
ATOM 847 N N . PRO A 1 120 ? -15.544 42.329 23.267 1.00 61.03 120 PRO A N 1
ATOM 848 C CA . PRO A 1 120 ? -14.912 43.644 23.245 1.00 61.03 120 PRO A CA 1
ATOM 849 C C . PRO A 1 120 ? -13.747 43.723 22.248 1.00 61.03 120 PRO A C 1
ATOM 851 O O . PRO A 1 120 ? -12.942 42.804 22.101 1.00 61.03 120 PRO A O 1
ATOM 854 N N . THR A 1 121 ? -13.672 44.878 21.596 1.00 50.53 121 THR A N 1
ATOM 855 C CA . THR A 1 121 ? -12.680 45.316 20.612 1.00 50.53 121 THR A CA 1
ATOM 856 C C . THR A 1 121 ? -11.274 45.451 21.208 1.00 50.53 121 THR A C 1
ATOM 858 O O . THR A 1 121 ? -11.118 46.138 22.220 1.00 50.53 121 THR A O 1
ATOM 861 N N . PRO A 1 122 ? -10.227 44.958 20.527 1.00 63.59 122 PRO A N 1
ATOM 862 C CA . PRO A 1 122 ? -8.913 45.575 20.580 1.00 63.59 122 PRO A CA 1
ATOM 863 C C . PRO A 1 122 ? -8.647 46.368 19.294 1.00 63.59 122 PRO A C 1
ATOM 865 O O . PRO A 1 122 ? -8.684 45.848 18.181 1.00 63.59 122 PRO A O 1
ATOM 868 N N . THR A 1 123 ? -8.380 47.657 19.477 1.00 64.31 123 THR A N 1
ATOM 869 C CA . THR A 1 123 ? -7.795 48.554 18.478 1.00 64.31 123 THR A CA 1
ATOM 870 C C . THR A 1 123 ? -6.363 48.112 18.187 1.00 64.31 123 THR A C 1
ATOM 872 O O . THR A 1 123 ? -5.539 48.102 19.101 1.00 64.31 123 THR A O 1
ATOM 875 N N . VAL A 1 124 ? -6.055 47.792 16.928 1.00 55.62 124 VAL A N 1
ATOM 876 C CA . VAL A 1 124 ? -4.680 47.630 16.435 1.00 55.62 124 VAL A CA 1
ATOM 877 C C . VAL A 1 124 ? -4.508 48.481 15.175 1.00 55.62 124 VAL A C 1
ATOM 879 O O . VAL A 1 124 ? -5.362 48.488 14.290 1.00 55.62 124 VAL A O 1
ATOM 882 N N . GLU A 1 125 ? -3.427 49.256 15.170 1.00 62.56 125 GLU A N 1
ATOM 883 C CA . GLU A 1 125 ? -3.004 50.210 14.143 1.00 62.56 125 GLU A CA 1
ATOM 884 C C . GLU A 1 125 ? -2.644 49.533 12.803 1.00 62.56 125 GLU A C 1
ATOM 886 O O . GLU A 1 125 ? -2.195 48.384 12.794 1.00 62.56 125 GLU A O 1
ATOM 891 N N . PRO A 1 126 ? -2.778 50.232 11.658 1.00 61.59 126 PRO A N 1
ATOM 892 C CA . PRO A 1 126 ? -2.370 49.702 10.364 1.00 61.59 126 PRO A CA 1
ATOM 893 C C . PRO A 1 126 ? -0.876 49.951 10.109 1.00 61.59 126 PRO A C 1
ATOM 895 O O . PRO A 1 126 ? -0.460 51.086 9.880 1.00 61.59 126 PRO A O 1
ATOM 898 N N . THR A 1 127 ? -0.076 48.885 10.058 1.00 54.00 127 THR A N 1
ATOM 899 C CA . THR A 1 127 ? 1.268 48.928 9.460 1.00 54.00 127 THR A CA 1
ATOM 900 C C . THR A 1 127 ? 1.199 48.294 8.078 1.00 54.00 127 THR A C 1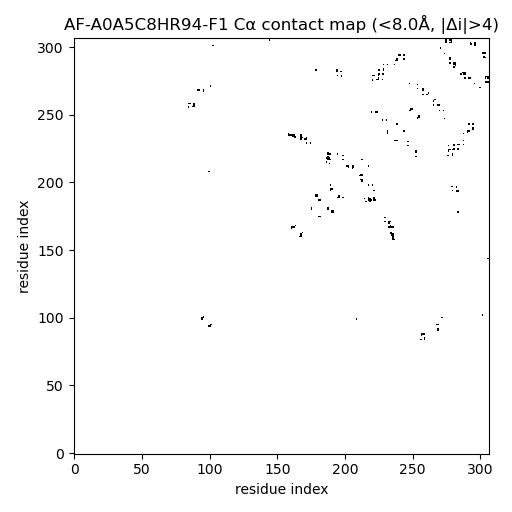
ATOM 902 O O . THR A 1 127 ? 1.134 47.076 7.933 1.00 54.00 127 THR A O 1
ATOM 905 N N . THR A 1 128 ? 1.176 49.133 7.046 1.00 55.56 128 THR A N 1
ATOM 906 C CA . THR A 1 128 ? 1.302 48.724 5.646 1.00 55.56 128 THR A CA 1
ATOM 907 C C . THR A 1 128 ? 2.771 48.465 5.320 1.00 55.56 128 THR A C 1
ATOM 909 O O . THR A 1 128 ? 3.533 49.415 5.141 1.00 55.56 128 THR A O 1
ATOM 912 N N . THR A 1 129 ? 3.151 47.195 5.201 1.00 60.94 129 THR A N 1
ATOM 913 C CA . THR A 1 129 ? 4.402 46.778 4.556 1.00 60.94 129 THR A CA 1
ATOM 914 C C . THR A 1 129 ? 4.037 45.920 3.355 1.00 60.94 129 THR A C 1
ATOM 916 O O . THR A 1 129 ? 3.547 44.805 3.500 1.00 60.94 129 THR A O 1
ATOM 919 N N . SER A 1 130 ? 4.230 46.485 2.166 1.00 53.69 130 SER A N 1
ATOM 920 C CA . SER A 1 130 ? 4.106 45.787 0.892 1.00 53.69 130 SER A CA 1
ATOM 921 C C . SER A 1 130 ? 5.304 44.856 0.712 1.00 53.69 130 SER A C 1
ATOM 923 O O . SER A 1 130 ? 6.426 45.329 0.530 1.00 53.69 130 SER A O 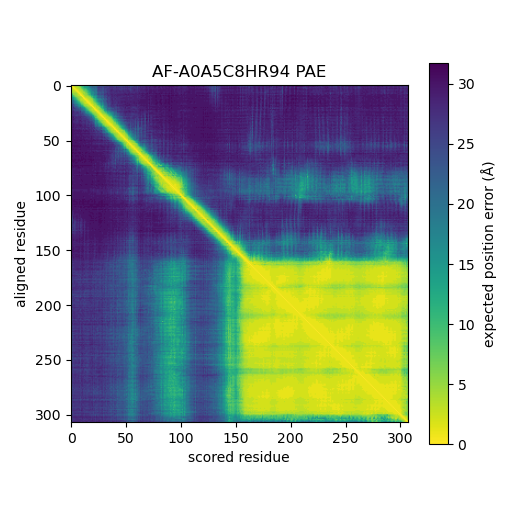1
ATOM 925 N N . GLU A 1 131 ? 5.065 43.550 0.754 1.00 60.91 131 GLU A N 1
ATOM 926 C CA . GLU A 1 131 ? 6.036 42.515 0.394 1.00 60.91 131 GLU A CA 1
ATOM 927 C C . GLU A 1 131 ? 5.731 42.020 -1.036 1.00 60.91 131 GLU A C 1
ATOM 929 O O . GLU A 1 131 ? 4.559 41.798 -1.359 1.00 60.91 131 GLU A O 1
ATOM 934 N N . PRO A 1 132 ? 6.726 41.925 -1.940 1.00 59.47 132 PRO A N 1
ATOM 935 C CA . PRO A 1 132 ? 6.498 41.475 -3.307 1.00 59.47 132 PRO A CA 1
ATOM 936 C C . PRO A 1 132 ? 6.290 39.957 -3.363 1.00 59.47 132 PRO A C 1
ATOM 938 O O . PRO A 1 132 ? 7.016 39.187 -2.740 1.00 59.47 132 PRO A O 1
ATOM 941 N N . ALA A 1 133 ? 5.302 39.551 -4.158 1.00 55.19 133 ALA A N 1
ATOM 942 C CA . ALA A 1 133 ? 4.941 38.165 -4.416 1.00 55.19 133 ALA A CA 1
ATOM 943 C C . ALA A 1 133 ? 6.103 37.346 -5.015 1.00 55.19 133 ALA A C 1
ATOM 945 O O . ALA A 1 133 ? 6.716 37.799 -5.988 1.00 55.19 133 ALA A O 1
ATOM 946 N N . PRO A 1 134 ? 6.349 36.112 -4.540 1.00 56.38 134 PRO A N 1
ATOM 947 C CA . PRO A 1 134 ? 6.949 35.086 -5.369 1.00 56.38 134 PRO A CA 1
ATOM 948 C C . PRO A 1 134 ? 5.861 34.458 -6.251 1.00 56.38 134 PRO A C 1
ATOM 950 O O . PRO A 1 134 ? 4.974 33.741 -5.790 1.00 56.38 134 PRO A O 1
ATOM 953 N N . THR A 1 135 ? 5.939 34.789 -7.536 1.00 55.22 135 THR A N 1
ATOM 954 C CA . THR A 1 135 ? 5.363 34.028 -8.647 1.00 55.22 135 THR A CA 1
ATOM 955 C C . THR A 1 135 ? 6.051 32.659 -8.740 1.00 55.22 135 THR A C 1
ATOM 957 O O . THR A 1 135 ? 7.245 32.558 -8.463 1.00 55.22 135 THR A O 1
ATOM 960 N N . ASP A 1 136 ? 5.278 31.658 -9.170 1.00 44.03 136 ASP A N 1
ATOM 961 C CA . ASP A 1 136 ? 5.615 30.243 -9.398 1.00 44.03 136 ASP A CA 1
ATOM 962 C C . ASP A 1 136 ? 5.603 29.340 -8.155 1.00 44.03 136 ASP A C 1
ATOM 964 O O . ASP A 1 136 ? 6.618 28.809 -7.706 1.00 44.03 136 ASP A O 1
ATOM 968 N N . SER A 1 137 ? 4.388 29.091 -7.650 1.00 45.59 137 SER A N 1
ATOM 969 C CA . SER A 1 137 ? 4.084 27.776 -7.076 1.00 45.59 137 SER A CA 1
ATOM 970 C C . SER A 1 137 ? 4.066 26.754 -8.218 1.00 45.59 137 SER A C 1
ATOM 972 O O . SER A 1 137 ? 3.372 26.999 -9.208 1.00 45.59 137 SER A O 1
ATOM 974 N N . PRO A 1 138 ? 4.802 25.631 -8.129 1.00 45.59 138 PRO A N 1
ATOM 975 C CA . PRO A 1 138 ? 4.545 24.511 -9.013 1.00 45.59 138 PRO A CA 1
ATOM 976 C C . PRO A 1 138 ? 3.102 24.070 -8.784 1.00 45.59 138 PRO A C 1
ATOM 978 O O . PRO A 1 138 ? 2.661 23.927 -7.646 1.00 45.59 138 PRO A O 1
ATOM 981 N N . ASP A 1 139 ? 2.391 23.927 -9.891 1.00 36.69 139 ASP A N 1
ATOM 982 C CA . ASP A 1 139 ? 1.039 23.408 -10.003 1.00 36.69 139 ASP A CA 1
ATOM 983 C C . ASP A 1 139 ? 0.979 22.034 -9.313 1.00 36.69 139 ASP A C 1
ATOM 985 O O . ASP A 1 139 ? 1.298 20.999 -9.900 1.00 36.69 139 ASP A O 1
ATOM 989 N N . THR A 1 140 ? 0.667 22.018 -8.015 1.00 38.59 140 THR A N 1
ATOM 990 C CA . THR A 1 140 ? 0.142 20.837 -7.340 1.00 38.59 140 THR A CA 1
ATOM 991 C C . THR A 1 140 ? -1.213 20.606 -7.964 1.00 38.59 140 THR A C 1
ATOM 993 O O . THR A 1 140 ? -2.215 21.138 -7.494 1.00 38.59 140 THR A O 1
ATOM 996 N N . SER A 1 141 ? -1.221 19.844 -9.055 1.00 43.31 141 SER A N 1
ATOM 997 C CA . SER A 1 141 ? -2.410 19.139 -9.489 1.00 43.31 141 SER A CA 1
ATOM 998 C C . SER A 1 141 ? -2.904 18.380 -8.264 1.00 43.31 141 SER A C 1
ATOM 1000 O O . SER A 1 141 ? -2.283 17.401 -7.843 1.00 43.31 141 SER A O 1
ATOM 1002 N N . GLU A 1 142 ? -3.957 18.892 -7.629 1.00 41.47 142 GLU A N 1
ATOM 1003 C CA . GLU A 1 142 ? -4.793 18.074 -6.768 1.00 41.47 142 GLU A CA 1
ATOM 1004 C C . GLU A 1 142 ? -5.052 16.797 -7.565 1.00 41.47 142 GLU A C 1
ATOM 1006 O O . GLU A 1 142 ? -5.418 16.861 -8.744 1.00 41.47 142 GLU A O 1
ATOM 1011 N N . LEU A 1 143 ? -4.719 15.648 -6.977 1.00 41.97 143 LEU A N 1
ATOM 1012 C CA . LEU A 1 143 ? -5.102 14.364 -7.536 1.00 41.97 143 LEU A CA 1
ATOM 1013 C C . LEU A 1 143 ? -6.629 14.377 -7.540 1.00 41.97 143 LEU A C 1
ATOM 1015 O O . LEU A 1 143 ? -7.260 14.100 -6.526 1.00 41.97 143 LEU A O 1
ATOM 1019 N N . ASP A 1 144 ? -7.204 14.818 -8.657 1.00 42.84 144 ASP A N 1
ATOM 1020 C CA . ASP A 1 144 ? -8.637 14.844 -8.878 1.00 42.84 144 ASP A CA 1
ATOM 1021 C C . ASP A 1 144 ? -9.090 13.397 -9.025 1.00 42.84 144 ASP A C 1
ATOM 1023 O O . ASP A 1 144 ? -9.059 12.798 -10.102 1.00 42.84 144 ASP A O 1
ATOM 1027 N N . LEU A 1 145 ? -9.409 12.822 -7.874 1.00 48.56 145 LEU A N 1
ATOM 1028 C CA . LEU A 1 145 ? -10.009 11.510 -7.719 1.00 48.56 145 LEU A CA 1
ATOM 1029 C C . LEU A 1 145 ? -11.529 11.624 -7.631 1.00 48.56 145 LEU A C 1
ATOM 1031 O O . LEU A 1 145 ? -12.186 10.668 -7.218 1.00 48.56 145 LEU A O 1
ATOM 1035 N N . SER A 1 146 ? -12.104 12.764 -8.055 1.00 48.69 146 SER A N 1
ATOM 1036 C CA . SER A 1 146 ? -13.506 12.781 -8.470 1.00 48.69 146 SER A CA 1
ATOM 1037 C C . SER A 1 146 ? -13.736 11.589 -9.398 1.00 48.69 146 SER A C 1
ATOM 1039 O O . SER A 1 146 ? -12.835 11.285 -10.188 1.00 48.69 146 SER A O 1
ATOM 1041 N N . PRO A 1 147 ? -14.909 10.928 -9.339 1.00 44.59 147 PRO A N 1
ATOM 1042 C CA . PRO A 1 147 ? -15.256 9.840 -10.242 1.00 44.59 147 PRO A CA 1
ATOM 1043 C C . PRO A 1 147 ? -14.892 10.239 -11.669 1.00 44.59 147 PRO A C 1
ATOM 1045 O O . PRO A 1 147 ? -15.523 11.115 -12.269 1.00 44.59 147 PRO A O 1
ATOM 1048 N N . ARG A 1 148 ? -13.782 9.687 -12.165 1.00 47.03 148 ARG A N 1
ATOM 1049 C CA . ARG A 1 148 ? -13.216 10.125 -13.433 1.00 47.03 148 ARG A CA 1
ATOM 1050 C C . ARG A 1 148 ? -14.224 9.746 -14.499 1.00 47.03 148 ARG A C 1
ATOM 1052 O O . ARG A 1 148 ? -14.784 8.653 -14.449 1.00 47.03 148 ARG A O 1
ATOM 1059 N N . ASP A 1 149 ? -14.463 10.647 -15.450 1.00 43.75 149 ASP A N 1
ATOM 1060 C CA . ASP A 1 149 ? -15.352 10.359 -16.570 1.00 43.75 149 ASP A CA 1
ATOM 1061 C C . ASP A 1 149 ? -14.902 9.024 -17.200 1.00 43.75 149 ASP A C 1
ATOM 1063 O O . ASP A 1 149 ? -13.766 8.957 -17.696 1.00 43.75 149 ASP A O 1
ATOM 1067 N N . PRO A 1 150 ? -15.721 7.950 -17.157 1.00 53.00 150 PRO A N 1
ATOM 1068 C CA . PRO A 1 150 ? -15.314 6.606 -17.583 1.00 53.00 150 PRO A CA 1
ATOM 1069 C C . PRO A 1 150 ? -14.896 6.563 -19.061 1.00 53.00 150 PRO A C 1
ATOM 1071 O O . PRO A 1 150 ? -14.348 5.573 -19.540 1.00 53.00 150 PRO A O 1
ATOM 1074 N N . ALA A 1 151 ? -15.140 7.650 -19.797 1.00 45.91 151 ALA A N 1
ATOM 1075 C CA . ALA A 1 151 ? -14.724 7.859 -21.171 1.00 45.91 151 ALA A CA 1
ATOM 1076 C C . ALA A 1 151 ? -13.242 8.249 -21.358 1.00 45.91 151 ALA A C 1
ATOM 1078 O O . ALA A 1 151 ? -12.793 8.271 -22.506 1.00 45.91 151 ALA A O 1
ATOM 1079 N N . THR A 1 152 ? -12.480 8.562 -20.300 1.00 44.81 152 THR A N 1
ATOM 1080 C CA . THR A 1 152 ? -11.043 8.883 -20.419 1.00 44.81 152 THR A CA 1
ATOM 1081 C C . THR A 1 152 ? -10.188 7.695 -19.970 1.00 44.81 152 THR A C 1
ATOM 1083 O O . THR A 1 152 ? -9.863 7.600 -18.785 1.00 44.81 152 THR A O 1
ATOM 1086 N N . PRO A 1 153 ? -9.806 6.785 -20.886 1.00 49.00 153 PRO A N 1
ATOM 1087 C CA . PRO A 1 153 ? -8.938 5.670 -20.544 1.00 49.00 153 PRO A CA 1
ATOM 1088 C C . PRO A 1 153 ? -7.583 6.198 -20.073 1.00 49.00 153 PRO A C 1
ATOM 1090 O O . PRO A 1 153 ? -7.013 7.124 -20.660 1.00 49.00 153 PRO A O 1
ATOM 1093 N N . TRP A 1 154 ? -7.060 5.595 -19.008 1.00 49.66 154 TRP A N 1
ATOM 1094 C CA . TRP A 1 154 ? -5.659 5.755 -18.644 1.00 49.66 154 TRP A CA 1
ATOM 1095 C C . TRP A 1 154 ? -4.783 5.374 -19.842 1.00 49.66 154 TRP A C 1
ATOM 1097 O O . TRP A 1 154 ? -5.213 4.566 -20.673 1.00 49.66 154 TRP A O 1
ATOM 1107 N N . PRO A 1 155 ? -3.571 5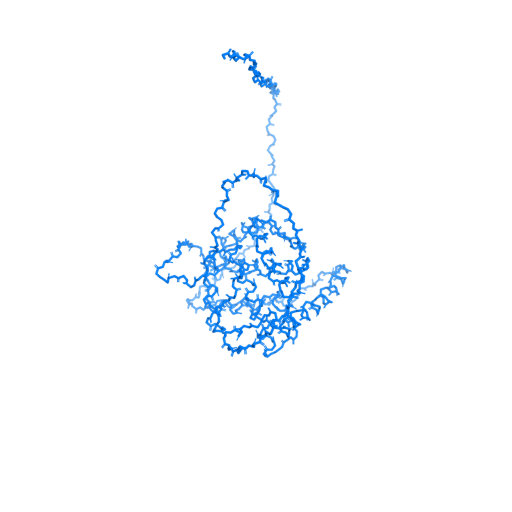.943 -19.985 1.00 51.34 155 PRO A N 1
ATOM 1108 C CA . PRO A 1 155 ? -2.620 5.387 -20.930 1.00 51.34 155 PRO A CA 1
ATOM 1109 C C . PRO A 1 155 ? -2.421 3.917 -20.556 1.00 51.34 155 PRO A C 1
ATOM 1111 O O . PRO A 1 155 ? -1.788 3.615 -19.546 1.00 51.34 155 PRO A O 1
ATOM 1114 N N . GLU A 1 156 ? -3.019 3.018 -21.340 1.00 55.09 156 GLU A N 1
ATOM 1115 C CA . GLU A 1 156 ? -2.863 1.585 -21.155 1.00 55.09 156 GLU A CA 1
ATOM 1116 C C . GLU A 1 156 ? -1.375 1.294 -21.285 1.00 55.09 156 GLU A C 1
ATOM 1118 O O . GLU A 1 156 ? -0.791 1.338 -22.373 1.00 55.09 156 GLU A O 1
ATOM 1123 N N . THR A 1 157 ? -0.735 1.029 -20.153 1.00 59.38 157 THR A N 1
ATOM 1124 C CA . THR A 1 157 ? 0.610 0.488 -20.179 1.00 59.38 157 THR A CA 1
ATOM 1125 C C . THR A 1 157 ? 0.419 -0.952 -20.603 1.00 59.38 157 THR A C 1
ATOM 1127 O O . THR A 1 157 ? 0.017 -1.790 -19.804 1.00 59.38 157 THR A O 1
ATOM 1130 N N . THR A 1 158 ? 0.592 -1.236 -21.895 1.00 69.00 158 THR A N 1
ATOM 1131 C CA . THR A 1 158 ? 0.459 -2.601 -22.403 1.00 69.00 158 THR A CA 1
ATOM 1132 C C . THR A 1 158 ? 1.613 -3.428 -21.850 1.00 69.00 158 THR A C 1
ATOM 1134 O O . THR A 1 158 ? 2.702 -3.506 -22.422 1.00 69.00 158 THR A O 1
ATOM 1137 N N . VAL A 1 159 ? 1.376 -4.018 -20.689 1.00 81.62 159 VAL A N 1
ATOM 1138 C CA . VAL A 1 159 ? 2.281 -4.942 -20.032 1.00 81.62 159 VAL A CA 1
ATOM 1139 C C . VAL A 1 159 ? 2.248 -6.248 -20.817 1.00 81.62 159 VAL A C 1
ATOM 1141 O O . VAL A 1 159 ? 1.196 -6.841 -21.037 1.00 81.62 159 VAL A O 1
ATOM 1144 N N . THR A 1 160 ? 3.408 -6.679 -21.307 1.00 86.06 160 THR A N 1
ATOM 1145 C CA . THR A 1 160 ? 3.508 -7.867 -22.177 1.00 86.06 160 THR A CA 1
ATOM 1146 C C . THR A 1 160 ? 3.933 -9.128 -21.432 1.00 86.06 160 THR A C 1
ATOM 1148 O O . THR A 1 160 ? 3.955 -10.208 -22.027 1.00 86.06 160 THR A O 1
ATOM 1151 N N . TRP A 1 161 ? 4.272 -9.018 -20.144 1.00 90.44 161 TRP A N 1
ATOM 1152 C CA . TRP A 1 161 ? 4.708 -10.162 -19.353 1.00 90.44 161 TRP A CA 1
ATOM 1153 C C . TRP A 1 161 ? 3.538 -10.929 -18.736 1.00 90.44 161 TRP A C 1
ATOM 1155 O O . TRP A 1 161 ? 2.431 -10.422 -18.582 1.00 90.44 161 TRP A O 1
ATOM 1165 N N . GLN A 1 162 ? 3.795 -12.196 -18.420 1.00 91.38 162 GLN A N 1
ATOM 1166 C CA . GLN A 1 162 ? 2.839 -13.065 -17.740 1.00 91.38 162 GLN A CA 1
ATOM 1167 C C . GLN A 1 162 ? 3.026 -12.960 -16.219 1.00 91.38 162 GLN A C 1
ATOM 1169 O O . GLN A 1 162 ? 4.158 -12.754 -15.768 1.00 91.38 162 GLN A O 1
ATOM 1174 N N . PRO A 1 163 ? 1.966 -13.164 -15.418 1.00 91.56 163 PRO A N 1
ATOM 1175 C CA . PRO A 1 163 ? 2.091 -13.264 -13.969 1.00 91.56 163 PRO A CA 1
ATOM 1176 C C . PRO A 1 163 ? 3.159 -14.282 -13.546 1.00 91.56 163 PRO A C 1
ATOM 1178 O O . PRO A 1 163 ? 3.240 -15.386 -14.093 1.00 91.56 163 PRO A O 1
ATOM 1181 N N . GLY A 1 164 ? 4.008 -13.898 -12.591 1.00 88.31 164 GLY A N 1
ATOM 1182 C CA . GLY A 1 164 ? 5.103 -14.738 -12.089 1.00 88.31 164 GLY A CA 1
ATOM 1183 C C . GLY A 1 164 ? 6.230 -15.041 -13.090 1.00 88.31 164 GLY A C 1
ATOM 1184 O O . GLY A 1 164 ? 7.024 -15.954 -12.847 1.00 88.31 164 GLY A O 1
ATOM 1185 N N . SER A 1 165 ? 6.322 -14.322 -14.216 1.00 94.69 165 SER A N 1
ATOM 1186 C CA . SER A 1 165 ? 7.442 -14.470 -15.152 1.00 94.69 165 SER A CA 1
ATOM 1187 C C . SER A 1 165 ? 8.736 -13.831 -14.624 1.00 94.69 165 SER A C 1
ATOM 1189 O O . SER A 1 165 ? 8.741 -13.090 -13.640 1.00 94.69 165 SER A O 1
ATOM 1191 N N . ALA A 1 166 ? 9.864 -14.100 -15.291 1.00 96.12 166 ALA A N 1
ATOM 1192 C CA . ALA A 1 166 ? 11.147 -13.485 -14.939 1.00 96.12 166 ALA A CA 1
ATOM 1193 C C . ALA A 1 166 ? 11.107 -11.952 -15.070 1.00 96.12 166 ALA A C 1
ATOM 1195 O O . ALA A 1 166 ? 11.721 -11.246 -14.274 1.00 96.12 166 ALA A O 1
ATOM 1196 N N . GLU A 1 167 ? 10.358 -11.446 -16.047 1.00 95.25 167 GLU A N 1
ATOM 1197 C CA . GLU A 1 167 ? 10.110 -10.022 -16.250 1.00 95.25 167 GLU A CA 1
ATOM 1198 C C . GLU A 1 167 ? 9.289 -9.427 -15.102 1.00 95.25 167 GLU A C 1
ATOM 1200 O O . GLU A 1 167 ? 9.644 -8.354 -14.626 1.00 95.25 167 GLU A O 1
ATOM 1205 N N . ALA A 1 168 ? 8.271 -10.136 -14.595 1.00 95.06 168 ALA A N 1
ATOM 1206 C CA . ALA A 1 168 ? 7.506 -9.695 -13.425 1.00 95.06 168 ALA A CA 1
ATOM 1207 C C . ALA A 1 168 ? 8.404 -9.559 -12.182 1.00 95.06 168 ALA A C 1
ATOM 1209 O O . ALA A 1 168 ? 8.354 -8.555 -11.475 1.00 95.06 168 ALA A O 1
ATOM 1210 N N . PHE A 1 169 ? 9.291 -10.532 -11.941 1.00 96.81 169 PHE A N 1
ATOM 1211 C CA . PHE A 1 169 ? 10.252 -10.448 -10.836 1.00 96.81 169 PHE A CA 1
ATOM 1212 C C . PHE A 1 169 ? 11.298 -9.344 -11.031 1.00 96.81 169 PHE A C 1
ATOM 1214 O O . PHE A 1 169 ? 11.692 -8.706 -10.057 1.00 96.81 169 PHE A O 1
ATOM 1221 N N . ALA A 1 170 ? 11.739 -9.097 -12.267 1.00 96.94 170 ALA A N 1
ATOM 1222 C CA . ALA A 1 170 ? 12.649 -7.996 -12.572 1.00 96.94 170 ALA A CA 1
ATOM 1223 C C . ALA A 1 170 ? 11.976 -6.628 -12.369 1.00 96.94 170 ALA A C 1
ATOM 1225 O O . ALA A 1 170 ? 12.586 -5.733 -11.791 1.00 96.94 170 ALA A O 1
ATOM 1226 N N . ALA A 1 171 ? 10.715 -6.484 -12.789 1.00 96.31 171 ALA A N 1
ATOM 1227 C CA . ALA A 1 171 ? 9.914 -5.287 -12.552 1.00 96.31 171 ALA A CA 1
ATOM 1228 C C . ALA A 1 171 ? 9.703 -5.049 -11.053 1.00 96.31 171 ALA A C 1
ATOM 1230 O O . ALA A 1 171 ? 9.865 -3.926 -10.583 1.00 96.31 171 ALA A O 1
ATOM 1231 N N . ARG A 1 172 ? 9.437 -6.114 -10.285 1.00 97.25 172 ARG A N 1
ATOM 1232 C CA . ARG A 1 172 ? 9.365 -6.021 -8.828 1.00 97.25 172 ARG A CA 1
ATOM 1233 C C . ARG A 1 172 ? 10.677 -5.511 -8.241 1.00 97.25 172 ARG A C 1
ATOM 1235 O O . ARG A 1 172 ? 10.663 -4.574 -7.459 1.00 97.25 172 ARG A O 1
ATOM 1242 N N . GLU A 1 173 ? 11.808 -6.115 -8.588 1.00 97.81 173 GLU A N 1
ATOM 1243 C CA . GLU A 1 173 ? 13.104 -5.678 -8.054 1.00 97.81 173 GLU A CA 1
ATOM 1244 C C . GLU A 1 173 ? 13.368 -4.200 -8.368 1.00 97.81 173 GLU A C 1
ATOM 1246 O O . GLU A 1 173 ? 13.787 -3.442 -7.494 1.00 97.81 173 GLU A O 1
ATOM 1251 N N . GLN A 1 174 ? 13.050 -3.771 -9.592 1.00 97.81 174 GLN A N 1
ATOM 1252 C CA . GLN A 1 174 ? 13.166 -2.371 -9.980 1.00 97.81 174 GLN A CA 1
ATOM 1253 C C . GLN A 1 174 ? 12.265 -1.466 -9.130 1.00 97.81 174 GLN A C 1
ATOM 1255 O O . GLN A 1 174 ? 12.734 -0.437 -8.655 1.00 97.81 174 GLN A O 1
ATOM 1260 N N . PHE A 1 175 ? 11.021 -1.873 -8.858 1.00 97.88 175 PHE A N 1
ATOM 1261 C CA . PHE A 1 175 ? 10.124 -1.146 -7.957 1.00 97.88 175 PHE A CA 1
ATOM 1262 C C . PHE A 1 175 ? 10.728 -0.968 -6.558 1.00 97.88 175 PHE A C 1
ATOM 1264 O O . PHE A 1 175 ? 10.719 0.141 -6.033 1.00 97.88 175 PHE A O 1
ATOM 1271 N N . PHE A 1 176 ? 11.317 -2.014 -5.972 1.00 97.75 176 PHE A N 1
ATOM 1272 C CA . PHE A 1 176 ? 11.963 -1.913 -4.657 1.00 97.75 176 PHE A CA 1
ATOM 1273 C C . PHE A 1 176 ? 13.160 -0.955 -4.666 1.00 97.75 176 PHE A C 1
ATOM 1275 O O . PHE A 1 176 ? 13.351 -0.206 -3.706 1.00 97.75 176 PHE A O 1
ATOM 1282 N N . ILE A 1 177 ? 13.943 -0.943 -5.749 1.00 97.69 177 ILE A N 1
ATOM 1283 C CA . ILE A 1 177 ? 15.058 -0.004 -5.935 1.00 97.69 177 ILE A CA 1
ATOM 1284 C C . ILE A 1 177 ? 14.541 1.434 -6.048 1.00 97.69 177 ILE A C 1
ATOM 1286 O O . ILE A 1 177 ? 15.038 2.317 -5.346 1.00 97.69 177 ILE A O 1
ATOM 1290 N N . ASP A 1 178 ? 13.538 1.666 -6.893 1.00 97.62 178 ASP A N 1
ATOM 1291 C CA . ASP A 1 178 ? 12.982 2.996 -7.163 1.00 97.62 178 ASP A CA 1
ATOM 1292 C C . ASP A 1 178 ? 12.306 3.581 -5.919 1.00 97.62 178 ASP A C 1
ATOM 1294 O O . ASP A 1 178 ? 12.498 4.753 -5.587 1.00 97.62 178 ASP A O 1
ATOM 1298 N N . GLN A 1 179 ? 11.584 2.737 -5.180 1.00 98.00 179 GLN A N 1
ATOM 1299 C CA . GLN A 1 179 ? 10.948 3.083 -3.911 1.00 98.00 179 GLN A CA 1
ATOM 1300 C C . GLN A 1 179 ? 11.913 3.066 -2.718 1.00 98.00 179 GLN A C 1
ATOM 1302 O O . GLN A 1 179 ? 11.499 3.370 -1.601 1.00 98.00 179 GLN A O 1
ATOM 1307 N N . GLN A 1 180 ? 13.191 2.731 -2.930 1.00 97.81 180 GLN A N 1
ATOM 1308 C CA . GLN A 1 180 ? 14.223 2.646 -1.890 1.00 97.81 180 GLN A CA 1
ATOM 1309 C C . GLN A 1 180 ? 13.778 1.809 -0.675 1.00 97.81 180 GLN A C 1
ATOM 1311 O O . GLN A 1 180 ? 14.073 2.144 0.475 1.00 97.81 180 GLN A O 1
ATOM 1316 N N . LEU A 1 181 ? 13.054 0.715 -0.927 1.00 96.44 181 LEU A N 1
ATOM 1317 C CA . LEU A 1 181 ? 12.523 -0.157 0.115 1.00 96.44 181 LEU A CA 1
ATOM 1318 C C . LEU A 1 181 ? 13.637 -1.072 0.650 1.00 9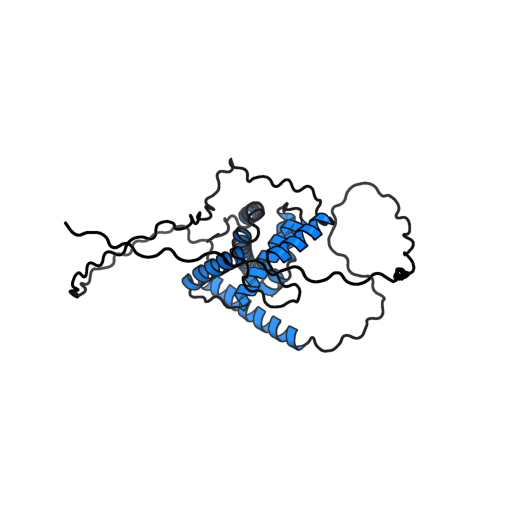6.44 181 LEU A C 1
ATOM 1320 O O . LEU A 1 181 ? 14.204 -1.862 -0.113 1.00 96.44 181 LEU A O 1
ATOM 1324 N N . PRO A 1 182 ? 13.976 -1.010 1.950 1.00 95.19 182 PRO A N 1
ATOM 1325 C CA . PRO A 1 182 ? 14.981 -1.890 2.520 1.00 95.19 182 PRO A CA 1
ATOM 1326 C C . PRO A 1 182 ? 14.495 -3.347 2.560 1.00 95.19 182 PRO A C 1
ATOM 1328 O O . PRO A 1 182 ? 13.411 -3.658 3.046 1.00 95.19 182 PRO A O 1
ATOM 1331 N N . LEU A 1 183 ? 15.354 -4.264 2.107 1.00 91.50 183 LEU A N 1
ATOM 1332 C CA . LEU A 1 183 ? 15.109 -5.715 2.120 1.00 91.50 183 LEU A CA 1
ATOM 1333 C C . LEU A 1 183 ? 15.683 -6.423 3.360 1.00 91.50 183 LEU A C 1
ATOM 1335 O O . LEU A 1 183 ? 15.620 -7.646 3.477 1.00 91.50 183 LEU A O 1
ATOM 1339 N N . ASP A 1 184 ? 16.287 -5.673 4.281 1.00 94.12 184 ASP A N 1
ATOM 1340 C CA . ASP A 1 184 ? 16.955 -6.204 5.474 1.00 94.12 184 ASP A CA 1
ATOM 1341 C C . ASP A 1 184 ? 16.025 -6.340 6.694 1.00 94.12 184 ASP A C 1
ATOM 1343 O O . ASP A 1 184 ? 16.459 -6.788 7.759 1.00 94.12 184 ASP A O 1
ATOM 1347 N N . GLY A 1 185 ? 14.746 -5.979 6.539 1.00 90.50 185 GLY A N 1
ATOM 1348 C CA . GLY A 1 185 ? 13.746 -5.987 7.606 1.00 90.50 185 GLY A CA 1
ATOM 1349 C C . GLY A 1 185 ? 13.848 -4.803 8.571 1.00 90.50 185 GLY A C 1
ATOM 1350 O O . GLY A 1 185 ? 13.233 -4.839 9.639 1.00 90.50 185 GLY A O 1
ATOM 1351 N N . SER A 1 186 ? 14.629 -3.771 8.239 1.00 94.88 186 SER A N 1
ATOM 1352 C CA . SER A 1 186 ? 14.590 -2.499 8.960 1.00 94.88 186 SER A CA 1
ATOM 1353 C C . SER A 1 186 ? 13.221 -1.820 8.836 1.00 94.88 186 SER A C 1
ATOM 1355 O O . SER A 1 186 ? 12.435 -2.099 7.931 1.00 94.88 186 SER A O 1
ATOM 1357 N N . ALA A 1 187 ? 12.911 -0.950 9.800 1.00 94.94 187 ALA A N 1
ATOM 1358 C CA . ALA A 1 187 ? 11.671 -0.185 9.788 1.00 94.94 187 ALA A CA 1
ATOM 1359 C C . ALA A 1 187 ? 11.625 0.736 8.560 1.00 94.94 187 ALA A C 1
ATOM 1361 O O . ALA A 1 187 ? 12.609 1.415 8.258 1.00 94.94 187 ALA A O 1
ATOM 1362 N N . LEU A 1 188 ? 10.477 0.771 7.884 1.00 97.38 188 LEU A N 1
ATOM 1363 C CA . LEU A 1 188 ? 10.271 1.638 6.730 1.00 97.38 188 LEU A CA 1
ATOM 1364 C C . LEU A 1 188 ? 10.071 3.083 7.186 1.00 97.38 188 LEU A C 1
ATOM 1366 O O . LEU A 1 188 ? 9.364 3.347 8.162 1.00 97.38 188 LEU A O 1
ATOM 1370 N N . VAL A 1 189 ? 10.685 3.998 6.443 1.00 97.81 189 VAL A N 1
ATOM 1371 C CA . VAL A 1 189 ? 10.557 5.451 6.579 1.00 97.81 189 VAL A CA 1
ATOM 1372 C C . VAL A 1 189 ? 10.346 6.009 5.179 1.00 97.81 189 VAL A C 1
ATOM 1374 O O . VAL A 1 189 ? 10.958 5.515 4.232 1.00 97.81 189 VAL A O 1
ATOM 1377 N N . ALA A 1 190 ? 9.507 7.029 5.033 1.00 98.12 190 ALA A N 1
ATOM 1378 C CA . ALA A 1 190 ? 9.253 7.632 3.731 1.00 98.12 190 ALA A CA 1
ATOM 1379 C C . ALA A 1 190 ? 10.523 8.291 3.161 1.00 98.12 190 ALA A C 1
ATOM 1381 O O . ALA A 1 190 ? 11.045 9.266 3.713 1.00 98.12 190 ALA A O 1
ATOM 1382 N N . THR A 1 191 ? 11.022 7.777 2.036 1.00 97.81 191 THR A N 1
ATOM 1383 C CA . THR A 1 191 ? 12.278 8.233 1.412 1.00 97.81 191 THR A CA 1
ATOM 1384 C C . THR A 1 191 ? 12.039 8.975 0.103 1.00 97.81 191 THR A C 1
ATOM 1386 O O . THR A 1 191 ? 12.618 10.049 -0.114 1.00 97.81 191 THR A O 1
ATOM 1389 N N . THR A 1 192 ? 11.170 8.440 -0.756 1.00 98.06 192 THR A N 1
ATOM 1390 C CA . THR A 1 192 ? 10.816 9.060 -2.034 1.00 98.06 192 THR A CA 1
ATOM 1391 C C . THR A 1 192 ? 9.889 10.263 -1.825 1.00 98.06 192 THR A C 1
ATOM 1393 O O . THR A 1 192 ? 9.228 10.375 -0.785 1.00 98.06 192 THR A O 1
ATOM 1396 N N . PRO A 1 193 ? 9.848 11.226 -2.765 1.00 98.19 193 PRO A N 1
ATOM 1397 C CA . PRO A 1 193 ? 8.856 12.299 -2.736 1.00 98.19 193 PRO A CA 1
ATOM 1398 C C . PRO A 1 193 ? 7.419 11.780 -2.589 1.00 98.19 193 PRO A C 1
ATOM 1400 O O . PRO A 1 193 ? 6.679 12.296 -1.758 1.00 98.19 193 PRO A O 1
ATOM 1403 N N . GLU A 1 194 ? 7.064 10.724 -3.316 1.00 96.81 194 GLU A N 1
ATOM 1404 C CA . GLU A 1 194 ? 5.725 10.133 -3.346 1.00 96.81 194 GLU A CA 1
ATOM 1405 C C . GLU A 1 194 ? 5.355 9.526 -1.986 1.00 96.81 194 GLU A C 1
ATOM 1407 O O . GLU A 1 194 ? 4.298 9.834 -1.436 1.00 96.81 194 GLU A O 1
ATOM 1412 N N . GLN A 1 195 ? 6.264 8.750 -1.383 1.00 98.38 195 GLN A N 1
ATOM 1413 C CA . GLN A 1 195 ? 6.079 8.201 -0.036 1.00 98.38 195 GLN A CA 1
ATOM 1414 C C . GLN A 1 195 ? 5.931 9.301 1.016 1.00 98.38 195 GLN A C 1
ATOM 1416 O O . GLN A 1 195 ? 5.121 9.179 1.933 1.00 98.38 195 GLN A O 1
ATOM 1421 N N . ARG A 1 196 ? 6.715 10.383 0.909 1.00 98.56 196 ARG A N 1
ATOM 1422 C CA . ARG A 1 196 ? 6.641 11.499 1.863 1.00 98.56 196 ARG A CA 1
ATOM 1423 C C . ARG A 1 196 ? 5.312 12.226 1.768 1.00 98.56 196 ARG A C 1
ATOM 1425 O O . ARG A 1 196 ? 4.745 12.533 2.810 1.00 98.56 196 ARG A O 1
ATOM 1432 N N . THR A 1 197 ? 4.808 12.459 0.557 1.00 96.81 197 THR A N 1
ATOM 1433 C CA . THR A 1 197 ? 3.481 13.052 0.366 1.00 96.81 197 THR A CA 1
ATOM 1434 C C . THR A 1 197 ? 2.397 12.149 0.948 1.00 96.81 197 THR A C 1
ATOM 1436 O O . THR A 1 197 ? 1.593 12.629 1.740 1.00 96.81 197 THR A O 1
ATOM 1439 N N . PHE A 1 198 ? 2.419 10.847 0.645 1.00 97.12 198 PHE A N 1
ATOM 1440 C CA . PHE A 1 198 ? 1.488 9.872 1.227 1.00 97.12 198 PHE A CA 1
ATOM 1441 C C . PHE A 1 198 ? 1.476 9.929 2.764 1.00 97.12 198 PHE A C 1
ATOM 1443 O O . PHE A 1 198 ? 0.422 10.092 3.381 1.00 97.12 198 PHE A O 1
ATOM 1450 N N . ILE A 1 199 ? 2.648 9.834 3.396 1.00 98.00 199 ILE A N 1
ATOM 1451 C CA . ILE A 1 199 ? 2.749 9.821 4.857 1.00 98.00 199 ILE A CA 1
ATOM 1452 C C . ILE A 1 199 ? 2.382 11.172 5.478 1.00 98.00 199 ILE A C 1
ATOM 1454 O O . ILE A 1 199 ? 1.791 11.191 6.557 1.00 98.00 199 ILE A O 1
ATOM 1458 N N . GLU A 1 200 ? 2.694 12.294 4.827 1.00 97.69 200 GLU A N 1
ATOM 1459 C CA . GLU A 1 200 ? 2.272 13.616 5.302 1.00 97.69 200 GLU A CA 1
ATOM 1460 C C . GLU A 1 200 ? 0.751 13.768 5.259 1.00 97.69 200 GLU A C 1
ATOM 1462 O O . GLU A 1 200 ? 0.159 14.147 6.265 1.00 97.69 200 GLU A O 1
ATOM 1467 N N . ARG A 1 201 ? 0.099 13.374 4.160 1.00 95.31 201 ARG A N 1
ATOM 1468 C CA . ARG A 1 201 ? -1.367 13.411 4.059 1.00 95.31 201 ARG A CA 1
ATOM 1469 C C . ARG A 1 201 ? -2.045 12.522 5.093 1.00 95.31 201 ARG A C 1
ATOM 1471 O O . ARG A 1 201 ? -2.977 12.961 5.763 1.00 95.31 201 ARG A O 1
ATOM 1478 N N . GLN A 1 202 ? -1.532 11.310 5.307 1.00 95.44 202 GLN A N 1
ATOM 1479 C CA . GLN A 1 202 ? -2.044 10.449 6.375 1.00 95.44 202 GLN A CA 1
ATOM 1480 C C . GLN A 1 202 ? -1.829 11.063 7.763 1.00 95.44 202 GLN A C 1
ATOM 1482 O O . GLN A 1 202 ? -2.705 10.991 8.622 1.00 95.44 202 GLN A O 1
ATOM 1487 N N . ARG A 1 203 ? -0.685 11.710 8.000 1.00 96.38 203 ARG A N 1
ATOM 1488 C CA . ARG A 1 203 ? -0.410 12.414 9.259 1.00 96.38 203 ARG A CA 1
ATOM 1489 C C . ARG A 1 203 ? -1.393 13.563 9.490 1.00 96.38 203 ARG A C 1
ATOM 1491 O O . ARG A 1 203 ? -1.888 13.685 10.609 1.00 96.38 203 ARG A O 1
ATOM 1498 N N . GLU A 1 204 ? -1.688 14.364 8.468 1.00 95.62 204 GLU A N 1
ATOM 1499 C CA . GLU A 1 204 ? -2.697 15.432 8.513 1.00 95.62 204 GLU A CA 1
ATOM 1500 C C . GLU A 1 204 ? -4.087 14.865 8.833 1.00 95.62 204 GLU A C 1
ATOM 1502 O O . GLU A 1 204 ? -4.741 15.318 9.777 1.00 95.62 204 GLU A O 1
ATOM 1507 N N . HIS A 1 205 ? -4.512 13.827 8.108 1.00 90.12 205 HIS A N 1
ATOM 1508 C CA . HIS A 1 205 ? -5.802 13.171 8.316 1.00 90.12 205 HIS A CA 1
ATOM 1509 C C . HIS A 1 205 ? -5.941 12.610 9.741 1.00 90.12 205 HIS A C 1
ATOM 1511 O O . HIS A 1 205 ? -6.926 12.869 10.434 1.00 90.12 205 HIS A O 1
ATOM 1517 N N . MET A 1 206 ? -4.930 11.890 10.230 1.00 92.69 206 MET A N 1
ATOM 1518 C CA . MET A 1 206 ? -4.927 11.356 11.592 1.00 92.69 206 MET A CA 1
ATOM 1519 C C . MET A 1 206 ? -4.960 12.469 12.645 1.00 92.69 206 MET A C 1
ATOM 1521 O O . MET A 1 206 ? -5.696 12.358 13.628 1.00 92.69 206 MET A O 1
ATOM 1525 N N . ALA A 1 207 ? -4.202 13.552 12.439 1.00 93.88 207 ALA A N 1
ATOM 1526 C CA . ALA A 1 207 ? -4.155 14.678 13.368 1.00 93.88 207 ALA A CA 1
ATOM 1527 C C . ALA A 1 207 ? -5.514 15.382 13.485 1.00 93.88 207 ALA A C 1
ATOM 1529 O O . ALA A 1 207 ? -5.924 15.722 14.598 1.00 93.88 207 ALA A O 1
ATOM 1530 N N . ASN A 1 208 ? -6.242 15.527 12.373 1.00 91.00 208 ASN A N 1
ATOM 1531 C CA . ASN A 1 208 ? -7.609 16.059 12.363 1.00 91.00 208 ASN A CA 1
ATOM 1532 C C . ASN A 1 208 ? -8.586 15.183 13.164 1.00 91.00 208 ASN A C 1
ATOM 1534 O O . ASN A 1 208 ? -9.538 15.695 13.746 1.00 91.00 208 ASN A O 1
ATOM 1538 N N . ASN A 1 209 ? -8.293 13.888 13.273 1.00 88.75 209 ASN A N 1
ATOM 1539 C CA . ASN A 1 209 ? -9.033 12.920 14.079 1.00 88.75 209 ASN A CA 1
ATOM 1540 C C . ASN A 1 209 ? -8.464 12.732 15.500 1.00 88.75 209 ASN A C 1
ATOM 1542 O O . ASN A 1 209 ? -8.822 11.795 16.214 1.00 88.75 209 ASN A O 1
ATOM 1546 N N . GLY A 1 210 ? -7.558 13.613 15.937 1.00 93.81 210 GLY A N 1
ATOM 1547 C CA . GLY A 1 210 ? -6.983 13.583 17.282 1.00 93.81 210 GLY A CA 1
ATOM 1548 C C . GLY A 1 210 ? -5.962 12.468 17.517 1.00 93.81 210 GLY A C 1
ATOM 1549 O O . GLY A 1 210 ? -5.604 12.213 18.670 1.00 93.81 210 GLY A O 1
ATOM 1550 N N . VAL A 1 211 ? -5.462 11.819 16.459 1.00 92.19 211 VAL A N 1
ATOM 1551 C CA . VAL A 1 211 ? -4.425 10.787 16.558 1.00 92.19 211 VAL A CA 1
ATOM 1552 C C . VAL A 1 211 ? -3.109 11.250 15.942 1.00 92.19 211 VAL A C 1
ATOM 1554 O O . VAL A 1 211 ? -3.067 11.911 14.915 1.00 92.19 211 VAL A O 1
ATOM 1557 N N . GLN A 1 212 ? -1.994 10.899 16.580 1.00 94.25 212 GLN A N 1
ATOM 1558 C CA . GLN A 1 212 ? -0.665 11.223 16.072 1.00 94.25 212 GLN A CA 1
ATOM 1559 C C . GLN A 1 212 ? -0.082 10.056 15.274 1.00 94.25 212 GLN A C 1
ATOM 1561 O O . GLN A 1 212 ? -0.094 8.912 15.734 1.00 94.25 212 GLN A O 1
ATOM 1566 N N . MET A 1 213 ? 0.493 10.365 14.110 1.00 96.62 213 MET A N 1
ATOM 1567 C CA . MET A 1 213 ? 1.317 9.425 13.351 1.00 96.62 213 MET A CA 1
ATOM 1568 C C . MET A 1 213 ? 2.534 9.011 14.188 1.00 96.62 213 MET A C 1
ATOM 1570 O O . MET A 1 213 ? 3.337 9.853 14.593 1.00 96.62 213 MET A O 1
ATOM 1574 N N . THR A 1 214 ? 2.686 7.710 14.428 1.00 97.56 214 THR A N 1
ATOM 1575 C CA . THR A 1 214 ? 3.873 7.143 15.085 1.00 97.56 214 THR A CA 1
ATOM 1576 C C . THR A 1 214 ? 4.822 6.551 14.040 1.00 97.56 214 THR A C 1
ATOM 1578 O O . THR A 1 214 ? 4.357 6.161 12.969 1.00 97.56 214 THR A O 1
ATOM 1581 N N . PRO A 1 215 ? 6.128 6.399 14.335 1.00 97.31 215 PRO A N 1
ATOM 1582 C CA . PRO A 1 215 ? 7.053 5.728 13.417 1.00 97.31 215 PRO A CA 1
ATOM 1583 C C . PRO A 1 215 ? 6.615 4.303 13.052 1.00 97.31 215 PRO A C 1
ATOM 1585 O O . PRO A 1 215 ? 6.850 3.837 11.945 1.00 97.31 215 PRO A O 1
ATOM 1588 N N . GLN A 1 216 ? 5.958 3.604 13.981 1.00 95.50 216 GLN A N 1
ATOM 1589 C CA . GLN A 1 216 ? 5.447 2.256 13.749 1.00 95.50 216 GLN A CA 1
ATOM 1590 C C . GLN A 1 216 ? 4.284 2.258 12.753 1.00 95.50 216 GLN A C 1
ATOM 1592 O O . GLN A 1 216 ? 4.252 1.407 11.870 1.00 95.50 216 GLN A O 1
ATOM 1597 N N . LEU A 1 217 ? 3.353 3.211 12.877 1.00 96.00 217 LEU A N 1
ATOM 1598 C CA . LEU A 1 217 ? 2.246 3.355 11.928 1.00 96.00 217 LEU A CA 1
ATOM 1599 C C . LEU A 1 217 ? 2.748 3.758 10.542 1.00 96.00 217 LEU A C 1
ATOM 1601 O O . LEU A 1 217 ? 2.307 3.175 9.560 1.00 96.00 217 LEU A O 1
ATOM 1605 N N . GLU A 1 218 ? 3.731 4.658 10.467 1.00 97.56 218 GLU A N 1
ATOM 1606 C CA . GLU A 1 218 ? 4.394 4.994 9.203 1.00 97.56 218 GLU A CA 1
ATOM 1607 C C . GLU A 1 218 ? 4.984 3.744 8.533 1.00 97.56 218 GLU A C 1
ATOM 1609 O O . GLU A 1 218 ? 4.719 3.491 7.357 1.00 97.56 218 GLU A O 1
ATOM 1614 N N . THR A 1 219 ? 5.708 2.906 9.288 1.00 97.94 219 THR A N 1
ATOM 1615 C CA . THR A 1 219 ? 6.235 1.641 8.760 1.00 97.94 219 THR A CA 1
ATOM 1616 C C . THR A 1 219 ? 5.128 0.717 8.251 1.00 97.94 219 THR A C 1
ATOM 1618 O O . THR A 1 219 ? 5.275 0.134 7.180 1.00 97.94 219 THR A O 1
ATOM 1621 N N . ILE A 1 220 ? 4.026 0.579 8.993 1.00 96.94 220 ILE A N 1
ATOM 1622 C CA . ILE A 1 220 ? 2.895 -0.278 8.607 1.00 96.94 220 ILE A CA 1
ATOM 1623 C C . ILE A 1 220 ? 2.237 0.231 7.319 1.00 96.94 220 ILE A C 1
ATOM 1625 O O . ILE A 1 220 ? 1.985 -0.557 6.411 1.00 96.94 220 ILE A O 1
ATOM 1629 N N . PHE A 1 221 ? 1.992 1.538 7.216 1.00 97.56 221 PHE A N 1
ATOM 1630 C CA . PHE A 1 221 ? 1.341 2.154 6.058 1.00 97.56 221 PHE A CA 1
ATOM 1631 C C . PHE A 1 221 ? 2.186 2.008 4.790 1.00 97.56 221 PHE A C 1
ATOM 1633 O O . PHE A 1 221 ? 1.663 1.623 3.742 1.00 97.56 221 PHE A O 1
ATOM 1640 N N . LEU A 1 222 ? 3.501 2.232 4.891 1.00 98.38 222 LEU A N 1
ATOM 1641 C CA . LEU A 1 222 ? 4.432 2.001 3.784 1.00 98.38 222 LEU A CA 1
ATOM 1642 C C . LEU A 1 222 ? 4.501 0.522 3.397 1.00 98.38 222 LEU A C 1
ATOM 1644 O O . LEU A 1 222 ? 4.502 0.213 2.208 1.00 98.38 222 LEU A O 1
ATOM 1648 N N . ALA A 1 223 ? 4.529 -0.389 4.374 1.00 97.94 223 ALA A N 1
ATOM 1649 C CA . ALA A 1 223 ? 4.628 -1.822 4.114 1.00 97.94 223 ALA A CA 1
ATOM 1650 C C . ALA A 1 223 ? 3.384 -2.344 3.390 1.00 97.94 223 ALA A C 1
ATOM 1652 O O . ALA A 1 223 ? 3.512 -3.005 2.368 1.00 97.94 223 ALA A O 1
ATOM 1653 N N . MET A 1 224 ? 2.194 -1.993 3.878 1.00 97.88 224 MET A N 1
ATOM 1654 C CA . MET A 1 224 ? 0.919 -2.416 3.297 1.00 97.88 224 MET A CA 1
ATOM 1655 C C . MET A 1 224 ? 0.743 -1.898 1.866 1.00 97.88 224 MET A C 1
ATOM 1657 O O . MET A 1 224 ? 0.383 -2.651 0.968 1.00 97.88 224 MET A O 1
ATOM 1661 N N . THR A 1 225 ? 1.071 -0.625 1.643 1.00 98.44 225 THR A N 1
ATOM 1662 C CA . THR A 1 225 ? 1.045 -0.017 0.306 1.00 98.44 225 THR A CA 1
ATOM 1663 C C . THR A 1 225 ? 2.029 -0.704 -0.639 1.00 98.44 225 THR A C 1
ATOM 1665 O O . THR A 1 225 ? 1.688 -1.025 -1.773 1.00 98.44 225 THR A O 1
ATOM 1668 N N . SER A 1 226 ? 3.255 -0.955 -0.173 1.00 98.31 226 SER A N 1
ATOM 1669 C CA . SER A 1 226 ? 4.295 -1.584 -0.992 1.00 98.31 226 SER A CA 1
ATOM 1670 C C . SER A 1 226 ? 3.965 -3.040 -1.331 1.00 98.31 226 SER A C 1
ATOM 1672 O O . SER A 1 226 ? 4.241 -3.461 -2.448 1.00 98.31 226 SER A O 1
ATOM 1674 N N . ASP A 1 227 ? 3.347 -3.783 -0.406 1.00 98.19 227 ASP A N 1
ATOM 1675 C CA . ASP A 1 227 ? 2.875 -5.164 -0.606 1.00 98.19 227 ASP A CA 1
ATOM 1676 C C . ASP A 1 227 ? 1.784 -5.230 -1.691 1.00 98.19 227 ASP A C 1
ATOM 1678 O O . ASP A 1 227 ? 1.815 -6.087 -2.579 1.00 98.19 227 ASP A O 1
ATOM 1682 N N . ALA A 1 228 ? 0.861 -4.264 -1.693 1.00 98.38 228 ALA A N 1
ATOM 1683 C CA . ALA A 1 228 ? -0.167 -4.147 -2.725 1.00 98.38 228 ALA A CA 1
ATOM 1684 C C . ALA A 1 228 ? 0.426 -3.794 -4.102 1.00 98.38 228 ALA A C 1
ATOM 1686 O O . ALA A 1 228 ? 0.117 -4.452 -5.097 1.00 98.38 228 ALA A O 1
ATOM 1687 N N . CYS A 1 229 ? 1.346 -2.823 -4.161 1.00 98.50 229 CYS A N 1
ATOM 1688 C CA . CYS A 1 229 ? 2.056 -2.476 -5.396 1.00 98.50 229 CYS A CA 1
ATOM 1689 C C . CYS A 1 229 ? 2.907 -3.650 -5.926 1.00 98.50 229 CYS A C 1
ATOM 1691 O O . CYS A 1 229 ? 2.895 -3.929 -7.125 1.00 98.50 229 CYS A O 1
ATOM 1693 N N . GLU A 1 230 ? 3.612 -4.385 -5.054 1.00 98.12 230 GLU A N 1
ATOM 1694 C CA . GLU A 1 230 ? 4.318 -5.620 -5.430 1.00 98.12 230 GLU A CA 1
ATOM 1695 C C . GLU A 1 230 ? 3.341 -6.641 -6.018 1.00 98.12 230 GLU A C 1
ATOM 1697 O O . GLU A 1 230 ? 3.608 -7.222 -7.073 1.00 98.12 230 GLU A O 1
ATOM 1702 N N . THR A 1 231 ? 2.199 -6.842 -5.361 1.00 98.06 231 THR A N 1
ATOM 1703 C CA . THR A 1 231 ? 1.169 -7.779 -5.815 1.00 98.06 231 THR A CA 1
ATOM 1704 C C . THR A 1 231 ? 0.642 -7.398 -7.193 1.00 98.06 231 THR A C 1
ATOM 1706 O O . THR A 1 231 ? 0.516 -8.275 -8.051 1.00 98.06 231 THR A O 1
ATOM 1709 N N . ALA A 1 232 ? 0.396 -6.113 -7.449 1.00 97.25 232 ALA A N 1
ATOM 1710 C CA . ALA A 1 232 ? -0.007 -5.632 -8.765 1.00 97.25 232 ALA A CA 1
ATOM 1711 C C . ALA A 1 232 ? 1.054 -5.967 -9.829 1.00 97.25 232 ALA A C 1
ATOM 1713 O O . ALA A 1 232 ? 0.742 -6.617 -10.827 1.00 97.25 232 ALA A O 1
A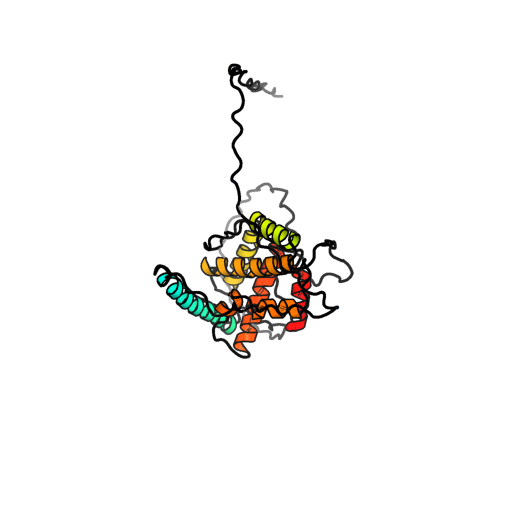TOM 1714 N N . ILE A 1 233 ? 2.329 -5.656 -9.575 1.00 96.94 233 ILE A N 1
ATOM 1715 C CA . ILE A 1 233 ? 3.442 -5.944 -10.497 1.00 96.94 233 ILE A CA 1
ATOM 1716 C C . ILE A 1 233 ? 3.561 -7.446 -10.799 1.00 96.94 233 ILE A C 1
ATOM 1718 O O . ILE A 1 233 ? 3.696 -7.851 -11.962 1.00 96.94 233 ILE A O 1
ATOM 1722 N N . LEU A 1 234 ? 3.491 -8.291 -9.765 1.00 96.88 234 LEU A N 1
ATOM 1723 C CA . LEU A 1 234 ? 3.602 -9.748 -9.903 1.00 96.88 234 LEU A CA 1
ATOM 1724 C C . LEU A 1 234 ? 2.427 -10.364 -10.671 1.00 96.88 234 LEU A C 1
ATOM 1726 O O . LEU A 1 234 ? 2.601 -11.414 -11.297 1.00 96.88 234 LEU A O 1
ATOM 1730 N N . ASN A 1 235 ? 1.278 -9.688 -10.678 1.00 96.31 235 ASN A N 1
ATOM 1731 C CA . ASN A 1 235 ? 0.103 -10.021 -11.481 1.00 96.31 235 ASN A CA 1
ATOM 1732 C C . ASN A 1 235 ? 0.040 -9.239 -12.803 1.00 96.31 235 ASN A C 1
ATOM 1734 O O . ASN A 1 235 ? -1.014 -9.151 -13.423 1.00 96.31 235 ASN A O 1
ATOM 1738 N N . ALA A 1 236 ? 1.174 -8.706 -13.271 1.00 95.94 236 ALA A N 1
ATOM 1739 C CA . ALA A 1 236 ? 1.267 -7.973 -14.533 1.00 95.94 236 ALA A CA 1
ATOM 1740 C C . ALA A 1 236 ? 0.325 -6.758 -14.613 1.00 95.94 236 ALA A C 1
ATOM 1742 O O . ALA A 1 236 ? -0.236 -6.482 -15.671 1.00 95.94 236 ALA A O 1
ATOM 1743 N N . HIS A 1 237 ? 0.178 -6.043 -13.493 1.00 95.38 237 HIS A N 1
ATOM 1744 C CA . HIS A 1 237 ? -0.705 -4.884 -13.333 1.00 95.38 237 HIS A CA 1
ATOM 1745 C C . HIS A 1 237 ? -2.171 -5.199 -13.664 1.00 95.38 237 HIS A C 1
ATOM 1747 O O . HIS A 1 237 ? -2.922 -4.338 -14.102 1.00 95.38 237 HIS A O 1
ATOM 1753 N N . ASN A 1 238 ? -2.572 -6.462 -13.497 1.00 94.00 238 ASN A N 1
ATOM 1754 C CA . ASN A 1 238 ? -3.922 -6.930 -13.761 1.00 94.00 238 ASN A CA 1
ATOM 1755 C C . ASN A 1 238 ? -4.411 -7.733 -12.558 1.00 94.00 238 ASN A C 1
ATOM 1757 O O . ASN A 1 238 ? -4.051 -8.900 -12.380 1.00 94.00 238 ASN A O 1
ATOM 1761 N N . ILE A 1 239 ? -5.204 -7.080 -11.714 1.00 95.38 239 ILE A N 1
ATOM 1762 C CA . ILE A 1 239 ? -5.846 -7.707 -10.565 1.00 95.38 239 ILE A CA 1
ATOM 1763 C C . ILE A 1 239 ? -7.343 -7.846 -10.853 1.00 95.38 239 ILE A C 1
ATOM 1765 O O . ILE A 1 239 ? -7.975 -6.929 -11.370 1.00 95.38 239 ILE A O 1
ATOM 1769 N N . ASP A 1 240 ? -7.918 -8.995 -10.513 1.00 95.44 240 ASP A N 1
ATOM 1770 C CA . ASP A 1 240 ? -9.367 -9.187 -10.493 1.00 95.44 240 ASP A CA 1
ATOM 1771 C C . ASP A 1 240 ? -9.874 -9.299 -9.047 1.00 95.44 240 ASP A C 1
ATOM 1773 O O . ASP A 1 240 ? -9.093 -9.342 -8.090 1.00 95.44 240 ASP A O 1
ATOM 1777 N N . ALA A 1 241 ? -11.195 -9.371 -8.870 1.00 95.62 241 ALA A N 1
ATOM 1778 C CA . ALA A 1 241 ? -11.804 -9.473 -7.545 1.00 95.62 241 ALA A CA 1
ATOM 1779 C C . ALA A 1 241 ? -11.301 -10.685 -6.734 1.00 95.62 241 ALA A C 1
ATOM 1781 O O . ALA A 1 241 ? -11.178 -10.610 -5.510 1.00 95.62 241 ALA A O 1
ATOM 1782 N N . ALA A 1 242 ? -10.975 -11.800 -7.397 1.00 96.81 242 ALA A N 1
ATOM 1783 C CA . ALA A 1 242 ? -10.469 -12.996 -6.730 1.00 96.81 242 ALA A CA 1
ATOM 1784 C C . ALA A 1 242 ? -9.010 -12.825 -6.279 1.00 96.81 242 ALA A C 1
ATOM 1786 O O . ALA A 1 242 ? -8.665 -13.219 -5.164 1.00 96.81 242 ALA A O 1
ATOM 1787 N N . GLY A 1 243 ? -8.164 -12.219 -7.114 1.00 96.44 243 GLY A N 1
ATOM 1788 C CA . GLY A 1 243 ? -6.782 -11.876 -6.792 1.00 96.44 243 GLY A CA 1
ATOM 1789 C C . GLY A 1 243 ? -6.700 -10.869 -5.650 1.00 96.44 243 GLY A C 1
ATOM 1790 O O . GLY A 1 243 ? -5.953 -11.089 -4.699 1.00 96.44 243 GLY A O 1
ATOM 1791 N N . TYR A 1 244 ? -7.528 -9.825 -5.691 1.00 97.50 244 TYR A N 1
ATOM 1792 C CA . TYR A 1 244 ? -7.643 -8.834 -4.622 1.00 97.50 244 TYR A CA 1
ATOM 1793 C C . TYR A 1 244 ? -8.079 -9.483 -3.299 1.00 97.50 244 TYR A C 1
ATOM 1795 O O . TYR A 1 244 ? -7.432 -9.305 -2.269 1.00 97.50 244 TYR A O 1
ATOM 1803 N N . ALA A 1 245 ? -9.139 -10.303 -3.315 1.00 96.06 245 ALA A N 1
ATOM 1804 C CA . ALA A 1 245 ? -9.591 -11.006 -2.115 1.00 96.06 245 ALA A CA 1
ATOM 1805 C C . ALA A 1 245 ? -8.507 -11.946 -1.566 1.00 96.06 245 ALA A C 1
ATOM 1807 O O . ALA A 1 245 ? -8.257 -11.962 -0.363 1.00 96.06 245 ALA A O 1
ATOM 1808 N N . SER A 1 246 ? -7.813 -12.674 -2.449 1.00 97.25 246 SER A N 1
ATOM 1809 C CA . SER A 1 246 ? -6.690 -13.525 -2.059 1.00 97.25 246 SER A CA 1
ATOM 1810 C C . SER A 1 246 ? -5.560 -12.720 -1.423 1.00 97.25 246 SER A C 1
ATOM 1812 O O . SER A 1 246 ? -4.958 -13.195 -0.463 1.00 97.25 246 SER A O 1
ATOM 1814 N N . PHE A 1 247 ? -5.252 -11.527 -1.934 1.00 97.50 247 PHE A N 1
ATOM 1815 C CA . PHE A 1 247 ? -4.250 -10.644 -1.346 1.00 97.50 247 PHE A CA 1
ATOM 1816 C C . PHE A 1 247 ? -4.633 -10.256 0.088 1.00 97.50 247 PHE A C 1
ATOM 1818 O O . PHE A 1 247 ? -3.865 -10.525 1.012 1.00 97.50 247 PHE A O 1
ATOM 1825 N N . VAL A 1 248 ? -5.846 -9.734 0.297 1.00 96.62 248 VAL A N 1
ATOM 1826 C CA . VAL A 1 248 ? -6.328 -9.318 1.629 1.00 96.62 248 VAL A CA 1
ATOM 1827 C C . VAL A 1 248 ? -6.348 -10.495 2.611 1.00 96.62 248 VAL A C 1
ATOM 1829 O O . VAL A 1 248 ? -5.916 -10.368 3.757 1.00 96.62 248 VAL A O 1
ATOM 1832 N N . ASP A 1 249 ? -6.798 -11.669 2.163 1.00 95.50 249 ASP A N 1
ATOM 1833 C CA . ASP A 1 249 ? -6.937 -12.852 3.018 1.00 95.50 249 ASP A CA 1
ATOM 1834 C C . ASP A 1 249 ? -5.594 -13.499 3.390 1.00 95.50 249 ASP A C 1
ATOM 1836 O O . ASP A 1 249 ? -5.505 -14.192 4.409 1.00 95.50 249 ASP A O 1
ATOM 1840 N N . THR A 1 250 ? -4.556 -13.317 2.566 1.00 96.56 250 THR A N 1
ATOM 1841 C CA . THR A 1 250 ? -3.266 -14.009 2.731 1.00 96.56 250 THR A CA 1
ATOM 1842 C C . THR A 1 250 ? -2.100 -13.096 3.090 1.00 96.56 250 THR A C 1
ATOM 1844 O O . THR A 1 250 ? -1.062 -13.616 3.511 1.00 96.56 250 THR A O 1
ATOM 1847 N N . SER A 1 251 ? -2.253 -11.771 2.989 1.00 97.00 251 SER A N 1
ATOM 1848 C CA . SER A 1 251 ? -1.213 -10.821 3.382 1.00 97.00 251 SER A CA 1
ATOM 1849 C C . SER A 1 251 ? -0.906 -10.966 4.880 1.00 97.00 251 SER A C 1
ATOM 1851 O O . SER A 1 251 ? -1.796 -10.791 5.724 1.00 97.00 251 SER A O 1
ATOM 1853 N N . PRO A 1 252 ? 0.355 -11.260 5.257 1.00 96.06 252 PRO A N 1
ATOM 1854 C CA . PRO A 1 252 ? 0.753 -11.335 6.659 1.00 96.06 252 PRO A CA 1
ATOM 1855 C C . PRO A 1 252 ? 0.485 -10.034 7.419 1.00 96.06 252 PRO A C 1
ATOM 1857 O O . PRO A 1 252 ? 0.170 -10.084 8.603 1.00 96.06 252 PRO A O 1
ATOM 1860 N N . ILE A 1 253 ? 0.552 -8.883 6.739 1.00 95.38 253 ILE A N 1
ATOM 1861 C CA . ILE A 1 253 ? 0.287 -7.571 7.339 1.00 95.38 253 ILE A CA 1
ATOM 1862 C C . ILE A 1 253 ? -1.180 -7.481 7.767 1.00 95.38 253 ILE A C 1
ATOM 1864 O O . ILE A 1 253 ? -1.461 -7.158 8.920 1.00 95.38 253 ILE A O 1
ATOM 1868 N N . PHE A 1 254 ? -2.115 -7.835 6.882 1.00 96.12 254 PHE A N 1
ATOM 1869 C CA . PHE A 1 254 ? -3.542 -7.865 7.210 1.00 96.12 254 PHE A CA 1
ATOM 1870 C C . PHE A 1 254 ? -3.851 -8.879 8.312 1.00 96.12 254 PHE A C 1
ATOM 1872 O O . PHE A 1 254 ? -4.588 -8.573 9.249 1.00 96.12 254 PHE A O 1
ATOM 1879 N N . ILE A 1 255 ? -3.266 -10.077 8.244 1.00 96.25 255 ILE A N 1
ATOM 1880 C CA . ILE A 1 255 ? -3.452 -11.111 9.270 1.00 96.25 255 ILE A CA 1
ATOM 1881 C C . ILE A 1 255 ? -2.980 -10.611 10.643 1.00 96.25 255 ILE A C 1
ATOM 1883 O O . ILE A 1 255 ? -3.717 -10.750 11.622 1.00 96.25 255 ILE A O 1
ATOM 1887 N N . ASP A 1 256 ? -1.796 -10.004 10.715 1.00 96.00 256 ASP A N 1
ATOM 1888 C CA . ASP A 1 256 ? -1.208 -9.526 11.967 1.00 96.00 256 ASP A CA 1
ATOM 1889 C C . ASP A 1 256 ? -1.970 -8.323 12.545 1.00 96.00 256 ASP A C 1
ATOM 1891 O O . ASP A 1 256 ? -2.195 -8.269 13.757 1.00 96.00 256 ASP A O 1
ATOM 1895 N N . LEU A 1 257 ? -2.406 -7.380 11.700 1.00 94.12 257 LEU A N 1
ATOM 1896 C CA . LEU A 1 257 ? -3.150 -6.188 12.129 1.00 94.12 257 LEU A CA 1
ATOM 1897 C C . LEU A 1 257 ? -4.580 -6.508 12.561 1.00 94.12 257 LEU A C 1
ATOM 1899 O O . LEU A 1 257 ? -5.058 -5.962 13.554 1.00 94.12 257 LEU A O 1
ATOM 1903 N N . LEU A 1 258 ? -5.260 -7.407 11.847 1.00 94.69 258 LEU A N 1
ATOM 1904 C CA . LEU A 1 258 ? -6.617 -7.824 12.197 1.00 94.69 258 LEU A CA 1
ATOM 1905 C C . LEU A 1 258 ? -6.626 -8.770 13.404 1.00 94.69 258 LEU A C 1
ATOM 1907 O O . LEU A 1 258 ? -7.643 -8.876 14.094 1.00 94.69 258 LEU A O 1
ATOM 1911 N N . GLY A 1 259 ? -5.511 -9.454 13.678 1.00 94.81 259 GLY A N 1
ATOM 1912 C CA . GLY A 1 259 ? -5.328 -10.297 14.853 1.00 94.81 259 GLY A CA 1
ATOM 1913 C C . GLY A 1 259 ? -6.457 -11.318 15.025 1.00 94.81 259 GLY A C 1
ATOM 1914 O O . GLY A 1 259 ? -6.766 -12.092 14.119 1.00 94.81 259 GLY A O 1
ATOM 1915 N N . SER A 1 260 ? -7.087 -11.321 16.204 1.00 93.69 260 SER A N 1
ATOM 1916 C CA . SER A 1 260 ? -8.206 -12.215 16.534 1.00 93.69 260 SER A CA 1
ATOM 1917 C C . SER A 1 260 ? -9.592 -11.631 16.249 1.00 93.69 260 SER A C 1
ATOM 1919 O O . SER A 1 260 ? -10.579 -12.210 16.702 1.00 93.69 260 SER A O 1
ATOM 1921 N N . SER A 1 261 ? -9.685 -10.490 15.561 1.00 92.38 261 SER A N 1
ATOM 1922 C CA . SER A 1 261 ? -10.970 -9.873 15.210 1.00 92.38 261 SER A CA 1
ATOM 1923 C C . SER A 1 261 ? -11.790 -10.834 14.352 1.00 92.38 261 SER A C 1
ATOM 1925 O O . SER A 1 261 ? -11.247 -11.543 13.497 1.00 92.38 261 SER A O 1
ATOM 1927 N N . THR A 1 262 ? -13.108 -10.862 14.552 1.00 93.38 262 THR A N 1
ATOM 1928 C CA . THR A 1 262 ? -14.024 -11.738 13.799 1.00 93.38 262 THR A CA 1
ATOM 1929 C C . THR A 1 262 ? -15.306 -11.006 13.414 1.00 93.38 262 THR A C 1
ATOM 1931 O O . THR A 1 262 ? -15.608 -9.952 13.967 1.00 93.38 262 THR A O 1
ATOM 1934 N N . GLY A 1 263 ? -16.068 -11.568 12.471 1.00 93.69 263 GLY A N 1
ATOM 1935 C CA . GLY A 1 263 ? -17.373 -11.031 12.077 1.00 93.69 263 GLY A CA 1
ATOM 1936 C C . GLY A 1 263 ? -17.300 -9.581 11.593 1.00 93.69 263 GLY A C 1
ATOM 1937 O O . GLY A 1 263 ? -16.418 -9.231 10.812 1.00 93.69 263 GLY A O 1
ATOM 1938 N N . GLU A 1 264 ? -18.230 -8.760 12.074 1.00 91.81 264 GLU A N 1
ATOM 1939 C CA . GLU A 1 264 ? -18.387 -7.352 11.690 1.00 91.81 264 GLU A CA 1
ATOM 1940 C C . GLU A 1 264 ? -17.189 -6.480 12.096 1.00 91.81 264 GLU A C 1
ATOM 1942 O O . GLU A 1 264 ? -16.738 -5.662 11.304 1.00 91.81 264 GLU A O 1
ATOM 1947 N N . GLU A 1 265 ? -16.596 -6.720 13.271 1.00 91.00 265 GLU A N 1
ATOM 1948 C CA . GLU A 1 265 ? -15.389 -6.007 13.721 1.00 91.00 265 GLU A CA 1
ATOM 1949 C C . GLU A 1 265 ? -14.223 -6.222 12.749 1.00 91.00 265 GLU A C 1
ATOM 1951 O O . GLU A 1 265 ? -13.540 -5.277 12.359 1.00 91.00 265 GLU A O 1
ATOM 1956 N N . ARG A 1 266 ? -14.017 -7.472 12.312 1.00 92.88 266 ARG A N 1
ATOM 1957 C CA . ARG A 1 266 ? -12.983 -7.786 11.320 1.00 92.88 266 ARG A CA 1
ATOM 1958 C C . ARG A 1 266 ? -13.285 -7.137 9.975 1.00 92.88 266 ARG A C 1
ATOM 1960 O O . ARG A 1 266 ? -12.350 -6.682 9.331 1.00 92.88 266 ARG A O 1
ATOM 1967 N N . ALA A 1 267 ? -14.549 -7.130 9.551 1.00 91.00 267 ALA A N 1
ATOM 1968 C CA . ALA A 1 267 ? -14.949 -6.538 8.280 1.00 91.00 267 ALA A CA 1
ATOM 1969 C C . ALA A 1 267 ? -14.656 -5.030 8.257 1.00 91.00 267 ALA A C 1
ATOM 1971 O O . ALA A 1 267 ? -13.935 -4.584 7.372 1.00 91.00 267 ALA A O 1
ATOM 1972 N N . ALA A 1 268 ? -15.093 -4.287 9.279 1.00 90.50 268 ALA A N 1
ATOM 1973 C CA . ALA A 1 268 ? -14.849 -2.846 9.387 1.00 90.50 268 ALA A CA 1
ATOM 1974 C C . ALA A 1 268 ? -13.351 -2.503 9.494 1.00 90.50 268 ALA A C 1
ATOM 1976 O O . ALA A 1 268 ? -12.869 -1.542 8.891 1.00 90.50 268 ALA A O 1
ATOM 1977 N N . ALA A 1 269 ? -12.583 -3.308 10.237 1.00 92.12 269 ALA A N 1
ATOM 1978 C CA . ALA A 1 269 ? -11.137 -3.130 10.318 1.00 92.12 269 ALA A CA 1
ATOM 1979 C C . ALA A 1 269 ? -10.436 -3.450 8.984 1.00 92.12 269 ALA A C 1
ATOM 1981 O O . ALA A 1 269 ? -9.495 -2.750 8.619 1.00 92.12 269 ALA A O 1
ATOM 1982 N N . SER A 1 270 ? -10.891 -4.473 8.248 1.00 94.94 270 SER A N 1
ATOM 1983 C CA . SER A 1 270 ? -10.362 -4.814 6.917 1.00 94.94 270 SER A CA 1
ATOM 1984 C C . SER A 1 270 ? -10.616 -3.682 5.933 1.00 94.94 270 SER A C 1
ATOM 1986 O O . SER A 1 270 ? -9.674 -3.211 5.309 1.00 94.94 270 SER A O 1
ATOM 1988 N N . GLU A 1 271 ? -11.852 -3.188 5.879 1.00 94.50 271 GLU A N 1
ATOM 1989 C CA . GLU A 1 271 ? -12.253 -2.050 5.051 1.00 94.50 271 GLU A CA 1
ATOM 1990 C C . GLU A 1 271 ? -11.368 -0.822 5.316 1.00 94.50 271 GLU A C 1
ATOM 1992 O O . GLU A 1 271 ? -10.784 -0.258 4.392 1.00 94.50 271 GLU A O 1
ATOM 1997 N N . SER A 1 272 ? -11.160 -0.473 6.590 1.00 92.00 272 SER A N 1
ATOM 1998 C CA . SER A 1 272 ? -10.303 0.658 6.977 1.00 92.00 272 SER A CA 1
ATOM 1999 C C . SER A 1 272 ? -8.851 0.484 6.507 1.00 92.00 272 SER A C 1
ATOM 2001 O O . SER A 1 272 ? -8.235 1.425 6.004 1.00 92.00 272 SER A O 1
ATOM 2003 N N . LEU A 1 273 ? -8.285 -0.718 6.662 1.00 95.56 273 LEU A N 1
ATOM 2004 C CA . LEU A 1 273 ? -6.915 -1.019 6.232 1.00 95.56 273 LEU A CA 1
ATOM 2005 C C . LEU A 1 273 ? -6.779 -0.996 4.706 1.00 95.56 273 LEU A C 1
ATOM 2007 O O . LEU A 1 273 ? -5.817 -0.435 4.184 1.00 95.56 273 LEU A O 1
ATOM 2011 N N . GLU A 1 274 ? -7.754 -1.557 3.995 1.00 96.69 274 GLU A N 1
ATOM 2012 C CA . GLU A 1 274 ? -7.821 -1.538 2.535 1.00 96.69 274 GLU A CA 1
ATOM 2013 C C . GLU A 1 274 ? -7.941 -0.104 2.000 1.00 96.69 274 GLU A C 1
ATOM 2015 O O . GLU A 1 274 ? -7.213 0.261 1.080 1.00 96.69 274 GLU A O 1
ATOM 2020 N N . SER A 1 275 ? -8.752 0.756 2.624 1.00 94.88 275 SER A N 1
ATOM 2021 C CA . SER A 1 275 ? -8.834 2.174 2.248 1.00 94.88 275 SER A CA 1
ATOM 2022 C C . SER A 1 275 ? -7.489 2.894 2.427 1.00 94.88 275 SER A C 1
ATOM 2024 O O . SER A 1 275 ? -7.074 3.650 1.549 1.00 94.88 275 SER A O 1
ATOM 2026 N N . ILE A 1 276 ? -6.765 2.649 3.528 1.00 95.56 276 ILE A N 1
ATOM 2027 C CA . ILE A 1 276 ? -5.427 3.234 3.763 1.00 95.56 276 ILE A CA 1
ATOM 2028 C C . ILE A 1 276 ? -4.412 2.725 2.733 1.00 95.56 276 ILE A C 1
ATOM 2030 O O . ILE A 1 276 ? -3.577 3.493 2.252 1.00 95.56 276 ILE A O 1
ATOM 2034 N N . MET A 1 277 ? -4.472 1.437 2.396 1.00 97.56 277 MET A N 1
ATOM 2035 C CA . MET A 1 277 ? -3.627 0.824 1.374 1.00 97.56 277 MET A CA 1
ATOM 2036 C C . MET A 1 277 ? -3.851 1.475 0.006 1.00 97.56 277 MET A C 1
ATOM 2038 O O . MET A 1 277 ? -2.885 1.892 -0.630 1.00 97.56 277 MET A O 1
ATOM 2042 N N . LEU A 1 278 ? -5.109 1.608 -0.426 1.00 96.88 278 LEU A N 1
ATOM 2043 C CA . LEU A 1 278 ? -5.464 2.241 -1.701 1.00 96.88 278 LEU A CA 1
ATOM 2044 C C . LEU A 1 278 ? -5.053 3.714 -1.731 1.00 96.88 278 LEU A C 1
ATOM 2046 O O . LEU A 1 278 ? -4.522 4.178 -2.740 1.00 96.88 278 LEU A O 1
ATOM 2050 N N . PHE A 1 279 ? -5.200 4.421 -0.604 1.00 96.50 279 PHE A N 1
ATOM 2051 C CA . PHE A 1 279 ? -4.670 5.773 -0.449 1.00 96.50 279 PHE A CA 1
ATOM 2052 C C . PHE A 1 279 ? -3.160 5.831 -0.686 1.00 96.50 279 PHE A C 1
ATOM 2054 O O . PHE A 1 279 ? -2.668 6.710 -1.381 1.00 96.50 279 PHE A O 1
ATOM 2061 N N . GLY A 1 280 ? -2.394 4.886 -0.144 1.00 97.31 280 GLY A N 1
ATOM 2062 C CA . GLY A 1 280 ? -0.961 4.818 -0.418 1.00 97.31 280 GLY A CA 1
ATOM 2063 C C . GLY A 1 280 ? -0.652 4.490 -1.881 1.00 97.31 280 GLY A C 1
ATOM 2064 O O . GLY A 1 280 ? 0.256 5.087 -2.471 1.00 97.31 280 GLY A O 1
ATOM 2065 N N . MET A 1 281 ? -1.413 3.574 -2.491 1.00 98.06 281 MET A N 1
ATOM 2066 C CA . MET A 1 281 ? -1.216 3.162 -3.886 1.00 98.06 281 MET A CA 1
ATOM 2067 C C . MET A 1 281 ? -1.369 4.338 -4.854 1.00 98.06 281 MET A C 1
ATOM 2069 O O . MET A 1 281 ? -0.599 4.415 -5.810 1.00 98.06 281 MET A O 1
ATOM 2073 N N . SER A 1 282 ? -2.262 5.302 -4.586 1.00 96.69 282 SER A N 1
ATOM 2074 C CA . SER A 1 282 ? -2.418 6.490 -5.442 1.00 96.69 282 SER A CA 1
ATOM 2075 C C . SER A 1 282 ? -1.175 7.382 -5.509 1.00 96.69 282 SER A C 1
ATOM 2077 O O . SER A 1 282 ? -1.070 8.199 -6.420 1.00 96.69 282 SER A O 1
ATOM 2079 N N . TYR A 1 283 ? -0.222 7.227 -4.584 1.00 96.94 283 TYR A N 1
ATOM 2080 C CA . TYR A 1 283 ? 1.077 7.905 -4.636 1.00 96.94 283 TYR A CA 1
ATOM 2081 C C . TYR A 1 283 ? 2.196 6.976 -5.105 1.00 96.94 283 TYR A C 1
ATOM 2083 O O . TYR A 1 283 ? 3.006 7.362 -5.944 1.00 96.94 283 TYR A O 1
ATOM 2091 N N . VAL A 1 284 ? 2.264 5.762 -4.554 1.00 97.69 284 VAL A N 1
ATOM 2092 C CA . VAL A 1 284 ? 3.419 4.864 -4.719 1.00 97.69 284 VAL A CA 1
ATOM 2093 C C . VAL A 1 284 ? 3.368 4.079 -6.035 1.00 97.69 284 VAL A C 1
ATOM 2095 O O . VAL A 1 284 ? 4.405 3.871 -6.663 1.00 97.69 284 VAL A O 1
ATOM 2098 N N . CYS A 1 285 ? 2.178 3.668 -6.477 1.00 97.25 285 CYS A N 1
ATOM 2099 C CA . CYS A 1 285 ? 1.956 2.956 -7.738 1.00 97.25 285 CYS A CA 1
ATOM 2100 C C . CYS A 1 285 ? 0.648 3.428 -8.411 1.00 97.25 285 CYS A C 1
ATOM 2102 O O . CYS A 1 285 ? -0.296 2.654 -8.580 1.00 97.25 285 CYS A O 1
ATOM 2104 N N . PRO A 1 286 ? 0.572 4.704 -8.840 1.00 95.75 286 PRO A N 1
ATOM 2105 C CA . PRO A 1 286 ? -0.671 5.317 -9.324 1.00 95.75 286 PRO A CA 1
ATOM 2106 C C . PRO A 1 286 ? -1.260 4.651 -10.577 1.00 95.75 286 PRO A C 1
ATOM 2108 O O . PRO A 1 286 ? -2.432 4.852 -10.880 1.00 95.75 286 PRO A O 1
ATOM 2111 N N . GLY A 1 287 ? -0.465 3.869 -11.314 1.00 93.44 287 GLY A N 1
ATOM 2112 C CA . GLY A 1 287 ? -0.954 3.098 -12.458 1.00 93.44 287 GLY A CA 1
ATOM 2113 C C . GLY A 1 287 ? -1.923 1.978 -12.072 1.00 93.44 287 GLY A C 1
ATOM 2114 O O . GLY A 1 287 ? -2.777 1.634 -12.878 1.00 93.44 287 GLY A O 1
ATOM 2115 N N . ASP A 1 288 ? -1.824 1.462 -10.844 1.00 95.75 288 ASP A N 1
ATOM 2116 C CA . ASP A 1 288 ? -2.569 0.284 -10.388 1.00 95.75 288 ASP A CA 1
ATOM 2117 C C . ASP A 1 288 ? -3.808 0.636 -9.555 1.00 95.75 288 ASP A C 1
ATOM 2119 O O . ASP A 1 288 ? -4.749 -0.149 -9.476 1.00 95.75 288 ASP A O 1
ATOM 2123 N N . VAL A 1 289 ? -3.839 1.816 -8.927 1.00 94.81 289 VAL A N 1
ATOM 2124 C CA . VAL A 1 289 ? -4.846 2.134 -7.898 1.00 94.81 289 VAL A CA 1
ATOM 2125 C C . VAL A 1 289 ? -6.291 2.088 -8.405 1.00 94.81 289 VAL A C 1
ATOM 2127 O O . VAL A 1 289 ? -7.177 1.734 -7.639 1.00 94.81 289 VAL A O 1
ATOM 2130 N N . ASN A 1 290 ? -6.554 2.408 -9.675 1.00 91.75 290 ASN A N 1
ATOM 2131 C CA . ASN A 1 290 ? -7.931 2.489 -10.181 1.00 91.75 290 ASN A CA 1
ATOM 2132 C C . ASN A 1 290 ? -8.599 1.116 -10.275 1.00 91.75 290 ASN A C 1
ATOM 2134 O O . ASN A 1 290 ? -9.727 0.963 -9.817 1.00 91.75 290 ASN A O 1
ATOM 2138 N N . ASP A 1 291 ? -7.899 0.120 -10.821 1.00 93.19 291 ASP A N 1
ATOM 2139 C CA . ASP A 1 291 ? -8.441 -1.238 -10.938 1.00 93.19 291 ASP A CA 1
ATOM 2140 C C . ASP A 1 291 ? -8.691 -1.834 -9.547 1.00 93.19 291 ASP A C 1
ATOM 2142 O O . ASP A 1 291 ? -9.719 -2.463 -9.300 1.00 93.19 291 ASP A O 1
ATOM 2146 N N . TRP A 1 292 ? -7.793 -1.550 -8.601 1.00 96.62 292 TRP A N 1
ATOM 2147 C CA . TRP A 1 292 ? -7.954 -1.943 -7.204 1.00 96.62 292 TRP A CA 1
ATOM 2148 C C . TRP A 1 292 ? -9.115 -1.209 -6.510 1.00 96.62 292 TRP A C 1
ATOM 2150 O O . TRP A 1 292 ? -9.878 -1.835 -5.775 1.00 96.62 292 TRP A O 1
ATOM 2160 N N . ALA A 1 293 ? -9.282 0.095 -6.751 1.00 95.00 293 ALA A N 1
ATOM 2161 C CA . ALA A 1 293 ? -10.354 0.901 -6.167 1.00 95.00 293 ALA A CA 1
ATOM 2162 C C . ALA A 1 293 ? -11.743 0.492 -6.678 1.00 95.00 293 ALA A C 1
ATOM 2164 O O . ALA A 1 293 ? -12.683 0.457 -5.890 1.00 95.00 293 ALA A O 1
ATOM 2165 N N . LEU A 1 294 ? -11.872 0.114 -7.955 1.00 92.88 294 LEU A N 1
ATOM 2166 C CA . LEU A 1 294 ? -13.127 -0.413 -8.507 1.00 92.88 294 LEU A CA 1
ATOM 2167 C C . LEU A 1 294 ? -13.546 -1.725 -7.828 1.00 92.88 294 LEU A C 1
ATOM 2169 O O . LEU A 1 294 ? -14.723 -1.927 -7.535 1.00 92.88 294 LEU A O 1
ATOM 2173 N N . ILE A 1 295 ? -12.587 -2.610 -7.541 1.00 95.31 295 ILE A N 1
ATOM 2174 C CA . ILE A 1 295 ? -12.855 -3.861 -6.817 1.00 95.31 295 ILE A CA 1
ATOM 2175 C C . ILE A 1 295 ? -13.248 -3.579 -5.363 1.00 95.31 295 ILE A C 1
ATOM 2177 O O . ILE A 1 295 ? -14.148 -4.229 -4.830 1.00 95.31 295 ILE A O 1
ATOM 2181 N N . TYR A 1 296 ? -12.584 -2.618 -4.716 1.00 94.81 296 TYR A N 1
ATOM 2182 C CA . TYR A 1 296 ? -12.954 -2.167 -3.376 1.00 94.81 296 TYR A CA 1
ATOM 2183 C C . TYR A 1 296 ? -14.391 -1.632 -3.347 1.00 94.81 296 TYR A C 1
ATOM 2185 O O . TYR A 1 296 ? -15.167 -2.026 -2.477 1.00 94.81 296 TYR A O 1
ATOM 2193 N N . GLU A 1 297 ? -14.761 -0.794 -4.318 1.00 93.00 297 GLU A N 1
ATOM 2194 C CA . GLU A 1 297 ? -16.107 -0.229 -4.432 1.00 93.00 297 GLU A CA 1
ATOM 2195 C C . GLU A 1 297 ? -17.165 -1.323 -4.591 1.00 93.00 297 GLU A C 1
ATOM 2197 O O . GLU A 1 297 ? -18.152 -1.327 -3.861 1.00 93.00 297 GLU A O 1
ATOM 2202 N N . GLU A 1 298 ? -16.933 -2.312 -5.462 1.00 91.88 298 GLU A N 1
ATOM 2203 C CA . GLU A 1 298 ? -17.839 -3.459 -5.612 1.00 91.88 298 GLU A CA 1
ATOM 2204 C C . GLU A 1 298 ? -17.982 -4.260 -4.307 1.00 91.88 298 GLU A C 1
ATOM 2206 O O . GLU A 1 298 ? -19.058 -4.778 -3.997 1.00 91.88 298 GLU A O 1
ATOM 2211 N N . ARG A 1 299 ? -16.900 -4.373 -3.530 1.00 91.81 299 ARG A N 1
ATOM 2212 C CA . ARG A 1 299 ? -16.866 -5.159 -2.293 1.00 91.81 299 ARG A CA 1
ATOM 2213 C C . ARG A 1 299 ? -17.600 -4.486 -1.134 1.00 91.81 299 ARG A C 1
ATOM 2215 O O . ARG A 1 299 ? -18.242 -5.199 -0.360 1.00 91.81 299 ARG A O 1
ATOM 2222 N N . TYR A 1 300 ? -17.479 -3.169 -0.995 1.00 90.69 300 TYR A N 1
ATOM 2223 C CA . TYR A 1 300 ? -17.992 -2.423 0.162 1.00 90.69 300 TYR A CA 1
ATOM 2224 C C . TYR A 1 300 ? -19.201 -1.535 -0.151 1.00 90.69 300 TYR A C 1
ATOM 2226 O O . TYR A 1 300 ? -19.777 -0.974 0.776 1.00 90.69 300 TYR A O 1
ATOM 2234 N N . ASP A 1 301 ? -19.614 -1.434 -1.421 1.00 88.25 301 ASP A N 1
ATOM 2235 C CA . ASP A 1 301 ? -20.631 -0.474 -1.886 1.00 88.25 301 ASP A CA 1
ATOM 2236 C C . ASP A 1 301 ? -20.272 0.971 -1.482 1.00 88.25 301 ASP A C 1
ATOM 2238 O O . ASP A 1 301 ? -21.124 1.795 -1.154 1.00 88.25 301 ASP A O 1
ATOM 2242 N N . ALA A 1 302 ? -18.966 1.258 -1.449 1.00 77.50 302 ALA A N 1
ATOM 2243 C CA . ALA A 1 302 ? -18.391 2.513 -0.991 1.00 77.50 302 ALA A CA 1
ATOM 2244 C C . ALA A 1 302 ? -17.095 2.806 -1.748 1.00 77.50 302 ALA A C 1
ATOM 2246 O O . ALA A 1 302 ? -16.236 1.936 -1.890 1.00 77.50 302 ALA A O 1
ATOM 2247 N N . TYR A 1 303 ? -16.919 4.047 -2.200 1.00 73.62 303 TYR A N 1
ATOM 2248 C CA . TYR A 1 303 ? -15.649 4.465 -2.787 1.00 73.62 303 TYR A CA 1
ATOM 2249 C C . TYR A 1 303 ? -14.608 4.653 -1.672 1.00 73.62 303 TYR A C 1
ATOM 2251 O O . TYR A 1 303 ? -14.945 5.240 -0.634 1.00 73.62 303 TYR A O 1
ATOM 2259 N N . PRO A 1 304 ? -13.357 4.181 -1.842 1.00 72.19 304 PRO A N 1
ATOM 2260 C CA . PRO A 1 304 ? -12.336 4.375 -0.823 1.00 72.19 304 PRO A CA 1
ATOM 2261 C C . PRO A 1 304 ? -12.129 5.873 -0.593 1.00 72.19 304 PRO A C 1
ATOM 2263 O O . PRO A 1 304 ? -12.109 6.668 -1.535 1.00 72.19 304 PRO A O 1
ATOM 2266 N N . GLN A 1 305 ? -11.979 6.271 0.668 1.00 68.75 305 GLN A N 1
ATOM 2267 C CA . GLN A 1 305 ? -11.704 7.665 0.993 1.00 68.75 305 GLN A CA 1
ATOM 2268 C C . GLN A 1 305 ? -10.241 7.945 0.648 1.00 68.75 305 GLN A C 1
ATOM 2270 O O . GLN A 1 305 ? -9.334 7.530 1.374 1.00 68.75 305 GLN A O 1
ATOM 2275 N N . ILE A 1 306 ? -10.013 8.602 -0.491 1.00 59.59 306 ILE A N 1
ATOM 2276 C CA . ILE A 1 306 ? -8.681 9.034 -0.905 1.00 59.59 306 ILE A CA 1
ATOM 2277 C C . ILE A 1 306 ? -8.566 10.537 -0.590 1.00 59.59 306 ILE A C 1
ATOM 2279 O O . ILE A 1 306 ? -9.242 11.340 -1.225 1.00 59.59 306 ILE A O 1
ATOM 2283 N N . TYR A 1 307 ? -7.803 10.889 0.454 1.00 52.75 307 TYR A N 1
ATOM 2284 C CA . TYR A 1 307 ? -7.763 12.223 1.086 1.00 52.75 307 TYR A CA 1
ATOM 2285 C C . TYR A 1 307 ? -6.778 13.240 0.484 1.00 52.75 307 TYR A C 1
ATOM 2287 O O . TYR A 1 307 ? -5.593 12.908 0.260 1.00 52.75 307 TYR A O 1
#

Organism: NCBI:txid664640

Secondary structure (DSSP, 8-state):
--PPPP-----PPPPPPPP--PPPP-----PPPPP--------PPPPP--S--------PPPS-PPPPPPPS--HHHHHHHHHHHHHHHHHHHHHHHTTTT-TT-------------PPPPPP-------PPP------------S---TTS--------PPTT-HHHHHHHHHHHHHTT--SS-PPP---SHHHHHHHHHHHHHHHHTT-PPPHHHHHHHHHHHHHHHHHHHHTTT---HHHHHHHHHH-HHHHHHHTT--HHHHHHHHHHHHHHHHHHHHHH-TTTHHHHHHHHHHHHTS-----

pLDDT: mean 70.81, std 23.8, range [31.41, 98.56]

Foldseek 3Di:
DDDDDDDDDDDDDDDDDDDDDDDDDDDDDDDDDDDPDDDDDDDDDDDDDDDDDDDDPDDDDDPDDDDDDDDPPPPVVVVVLLVVLVVLLVVLLVCVVLVLDDQDPDDDDDDDDDDDDDDDDDDDDDDDDDDDDDPDDDPPPPPPPPVPPPPDDDPPPPQPDAQQDPVLVVVLVVLCVVQVPDPPPDQDDRDDPLLVVLVVVVQVSQVVSVHGDDSNNSSLLVVLLSLVLSLCSNRSLDDDLVSLVCCCVPPPSNCSNLPPPDDPSSVSSSLVSLLSSLLSCCRSPVSNSPNSQVSSCVVPVGGRDND

Solvent-accessible surface area (backbone atoms only — not comparable to full-atom values): 20393 Å² total; per-residue (Å²): 142,80,85,86,86,87,82,86,87,82,80,84,83,86,81,83,88,79,92,78,83,88,81,83,91,85,80,84,85,80,77,83,79,76,83,84,80,78,76,82,80,82,79,76,86,77,82,91,78,84,85,91,81,84,87,79,89,77,86,80,81,84,90,81,76,88,78,79,86,78,78,92,80,62,69,69,62,56,56,54,52,60,57,46,36,56,53,50,36,49,49,51,51,46,34,52,73,69,54,66,66,59,96,70,89,75,83,86,88,78,92,73,92,81,84,90,78,92,79,87,85,81,91,77,84,91,81,90,75,92,76,84,81,82,82,81,75,79,83,74,70,69,81,77,75,60,87,67,64,88,85,65,75,71,86,78,76,82,66,86,59,52,63,74,33,74,62,20,54,51,51,39,53,50,49,37,58,74,57,66,56,72,88,84,75,64,84,54,71,70,75,40,74,42,42,39,50,41,53,48,49,52,34,52,56,33,45,78,58,77,37,81,74,43,72,66,54,50,21,49,52,53,48,50,17,49,51,51,46,45,51,33,38,36,38,44,66,55,71,50,66,67,55,51,50,50,46,61,77,63,35,66,66,51,52,52,51,49,57,88,54,55,73,68,63,30,48,57,52,48,5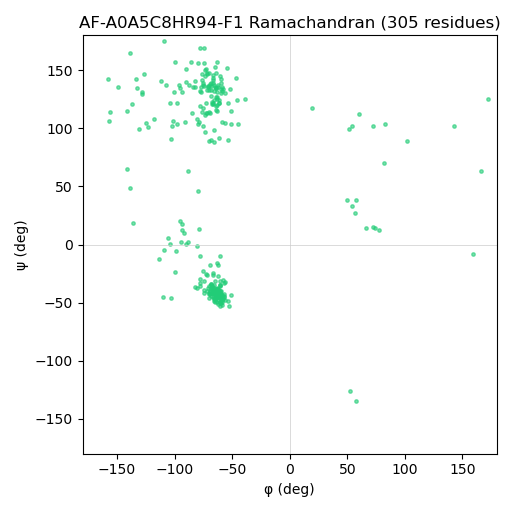2,54,51,50,26,54,28,48,41,32,19,58,47,73,36,52,89,48,32,60,63,54,45,53,45,46,21,73,73,66,79,43,76,63,73,70,127

Radius of gyration: 30.04 Å; Cα contacts (8 Å, |Δi|>4): 173; chains: 1; bounding box: 86×102×46 Å

Sequence (307 aa):
MSQPDEGQYPGTPPRPPGDGQAPPYGGPPVTPQPPQYGQAPQYAQAPQSPYGQNPQYGYAPPSGAPMPKKPKTGLIITIVLVSVAALAALAVAAMVLLGAFSPNDADEAAGGDSTSVPQPTPTVEPTTTSEPAPTDSPDTSELDLSPRDPATPWPETTVTWQPGSAEAFAAREQFFIDQQLPLDGSALVATTPEQRTFIERQREHMANNGVQMTPQLETIFLAMTSDACETAILNAHNIDAAGYASFVDTSPIFIDLLGSSTGEERAAASESLESIMLFGMSYVCPGDVNDWALIYEERYDAYPQIY

Mean predicted aligned error: 18.61 Å